Protein AF-A0AA95HFD7-F1 (afdb_monomer_lite)

InterPro domains:
  IPR012337 Ribonuclease H-like superfamily [SSF53098] (28-99)

Sequence (224 aa):
MLKWSLTLVLWEAFDHADFFREVTLCIYGKEESVRLMSHTLWWKPLGQPLQFVWAVTSRGPILLMCSDLVLDAETILTLYCRRTRIETLFDALKNTMGAFRFHFWSRYLPRHSRRPTANRHLKAPQAQHLPTVVACWQAMETFVLCACIATGLLQLFSLKYHEGLWKQQVLYLRTRSRELPSENTVRQILAPLLARQLLRSPPKAFWWRINAAVNGDEDDDRQT

pLDDT: mean 86.96, std 11.81, range [34.12, 96.88]

Secondary structure (DSSP, 8-state):
---------TTGGGT-GGGPEEEEEEETTEEEEEEEEEEEEEETTTTEEEEEEEEEETTEEEEEEES-SSS-HHHHHHHHHTTHHHHHHHHIIIIII-TT------TTS----SS---GGGPPPPPGGGHHHHHHHHHHHHHHHHHHHHHHHHHHHHHHHHHHHHHHT--SPPS----SSPPHHHHHHHHHHHHHHHHHTS-TTSHHHHHHHHHHHHHHHTT--

Organism: NCBI:txid3080811

Foldseek 3Di:
DDDPPDDDDVVCVVVCQVQWDWDFAQFLNDTFIKTKHWDWDQDVVVRGTWIWMWIQTPVGIDIDTHPDPPDDNRVRRRVVSCVCVVVVLVCCLVPQQVLVVDDLDDPQDPDDDPDDDPPVPDDDGDPVCVVVVVVSVVVSVVSSVVSSVLLVVLVVCQVPPQVVLVVQQPDDDPDDPDSTDHSNSSCVRVVVVVVVVLVPDDCPDPSVVVVCVVVVVVVVVVVD

Radius of gyration: 25.69 Å; chains: 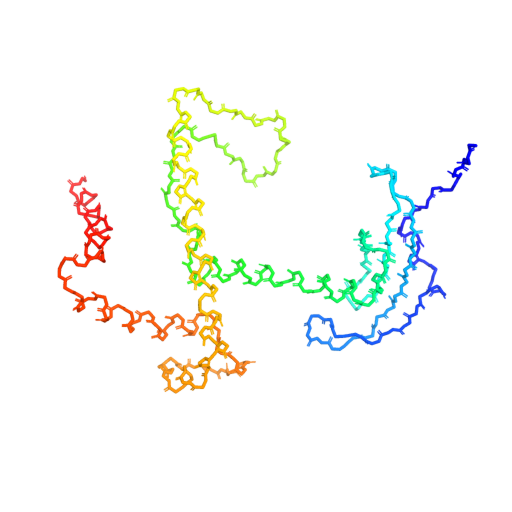1; bounding box: 71×43×66 Å

Structure (mmCIF, N/CA/C/O backbone):
data_AF-A0AA95HFD7-F1
#
_entry.id   AF-A0AA95HFD7-F1
#
loop_
_atom_site.group_PDB
_atom_site.id
_atom_site.type_symbol
_atom_site.label_atom_id
_atom_site.label_alt_id
_atom_site.label_comp_id
_atom_site.label_asym_id
_atom_site.label_entity_id
_atom_site.label_seq_id
_atom_site.pdbx_PDB_ins_code
_atom_site.Cartn_x
_atom_site.Cartn_y
_atom_site.Cartn_z
_atom_site.occupancy
_atom_site.B_iso_or_equiv
_atom_site.auth_seq_id
_atom_site.auth_comp_id
_atom_site.auth_asym_id
_atom_site.auth_atom_id
_atom_site.pdbx_PDB_model_num
ATOM 1 N N . MET A 1 1 ? 43.736 -1.820 -13.415 1.00 34.12 1 MET A N 1
ATOM 2 C CA . MET A 1 1 ? 42.730 -0.795 -13.059 1.00 34.12 1 MET A CA 1
ATOM 3 C C . MET A 1 1 ? 41.875 -0.539 -14.301 1.00 34.12 1 MET A C 1
ATOM 5 O O . MET A 1 1 ? 42.282 0.227 -15.163 1.00 34.12 1 MET A O 1
ATOM 9 N N . LEU A 1 2 ? 40.783 -1.292 -14.485 1.00 37.97 2 LEU A N 1
ATOM 10 C CA . LEU A 1 2 ? 39.962 -1.224 -15.703 1.00 37.97 2 LEU A CA 1
ATOM 11 C C . LEU A 1 2 ? 39.110 0.052 -15.684 1.00 37.97 2 LEU A C 1
ATOM 13 O O . LEU A 1 2 ? 38.280 0.258 -14.802 1.00 37.97 2 LEU A O 1
ATOM 17 N N . LYS A 1 3 ? 39.387 0.938 -16.641 1.00 38.84 3 LYS A N 1
ATOM 18 C CA . LYS A 1 3 ? 38.747 2.240 -16.823 1.00 38.84 3 LYS A CA 1
ATOM 19 C C . LYS A 1 3 ? 37.454 2.010 -17.616 1.00 38.84 3 LYS A C 1
ATOM 21 O O . LYS A 1 3 ? 37.507 1.855 -18.828 1.00 38.84 3 LYS A O 1
ATOM 26 N N . TRP A 1 4 ? 36.309 1.936 -16.939 1.00 53.09 4 TRP A N 1
ATOM 27 C CA . TRP A 1 4 ? 34.991 1.847 -17.585 1.00 53.09 4 TRP A CA 1
ATOM 28 C C . TRP A 1 4 ? 34.697 3.173 -18.310 1.00 53.09 4 TRP A C 1
ATOM 30 O O . TRP A 1 4 ? 34.303 4.155 -17.682 1.00 53.09 4 TRP A O 1
ATOM 40 N N . SER A 1 5 ? 34.995 3.241 -19.610 1.00 54.28 5 SER A N 1
ATOM 41 C CA . SER A 1 5 ? 35.051 4.488 -20.393 1.00 54.28 5 SER A CA 1
ATOM 42 C C . SER A 1 5 ? 33.733 4.912 -21.046 1.00 54.28 5 SER A C 1
ATOM 44 O O . SER A 1 5 ? 33.684 5.988 -21.634 1.00 54.28 5 SER A O 1
ATOM 46 N N . LEU A 1 6 ? 32.661 4.126 -20.931 1.00 69.38 6 LEU A N 1
ATOM 47 C CA . LEU A 1 6 ? 31.367 4.438 -21.540 1.00 69.38 6 LEU A CA 1
ATOM 48 C C . LEU A 1 6 ? 30.338 4.778 -20.462 1.00 69.38 6 LEU A C 1
ATOM 50 O O . LEU A 1 6 ? 30.012 3.963 -19.601 1.00 69.38 6 LEU A O 1
ATOM 54 N N . THR A 1 7 ? 29.855 6.020 -20.498 1.00 71.50 7 THR A N 1
ATOM 55 C CA . THR A 1 7 ? 28.693 6.453 -19.717 1.00 71.50 7 THR A CA 1
ATOM 56 C C . THR A 1 7 ? 27.477 6.277 -20.610 1.00 71.50 7 THR A C 1
ATOM 58 O O . THR A 1 7 ? 27.424 6.881 -21.674 1.00 71.50 7 THR A O 1
ATOM 61 N N . LEU A 1 8 ? 26.540 5.425 -20.201 1.00 77.62 8 LEU A N 1
ATOM 62 C CA . LEU A 1 8 ? 25.325 5.148 -20.959 1.00 77.62 8 LEU A CA 1
ATOM 63 C C . LEU A 1 8 ? 24.184 6.031 -20.448 1.00 77.62 8 LEU A C 1
ATOM 65 O O . LEU A 1 8 ? 23.914 6.070 -19.244 1.00 77.62 8 LEU A O 1
ATOM 69 N N . VAL A 1 9 ? 23.513 6.734 -21.358 1.00 85.38 9 VAL A N 1
ATOM 70 C CA . VAL A 1 9 ? 22.282 7.462 -21.051 1.00 85.38 9 VAL A CA 1
ATOM 71 C C . VAL A 1 9 ? 21.141 6.451 -21.088 1.00 85.38 9 VAL A C 1
ATOM 73 O O . VAL A 1 9 ? 20.770 5.952 -22.143 1.00 85.38 9 VAL A O 1
ATOM 76 N N . LEU A 1 10 ? 20.585 6.119 -19.920 1.00 87.00 10 LEU A N 1
ATOM 77 C CA . LEU A 1 10 ? 19.601 5.032 -19.795 1.00 87.00 10 LEU A CA 1
ATOM 78 C C . LEU A 1 10 ? 18.364 5.235 -20.685 1.00 87.00 10 LEU A C 1
ATOM 80 O O . LEU A 1 10 ? 17.747 4.258 -21.088 1.00 87.00 10 LEU A O 1
ATOM 84 N N . TRP A 1 11 ? 18.001 6.479 -20.997 1.00 90.12 11 TRP A N 1
ATOM 85 C CA . TRP A 1 11 ? 16.848 6.780 -21.846 1.00 90.12 11 TRP A CA 1
ATOM 86 C C . TRP A 1 11 ? 17.080 6.501 -23.335 1.00 90.12 11 TRP A C 1
ATOM 88 O O . TRP A 1 11 ? 16.140 6.082 -23.998 1.00 90.12 11 TRP A O 1
ATOM 98 N N . GLU A 1 12 ? 18.309 6.643 -23.841 1.00 89.88 12 GLU A N 1
ATOM 99 C CA . GLU A 1 12 ? 18.643 6.364 -25.253 1.00 89.88 12 GLU A CA 1
ATOM 100 C C . GLU A 1 12 ? 18.458 4.881 -25.598 1.00 89.88 12 GLU A C 1
ATOM 102 O O . GLU A 1 12 ? 18.202 4.512 -26.739 1.00 89.88 12 GLU A O 1
ATOM 107 N N . ALA A 1 13 ? 18.504 4.000 -24.596 1.00 88.12 13 ALA A N 1
ATOM 108 C CA . ALA A 1 13 ? 18.278 2.577 -24.802 1.00 88.12 13 ALA A CA 1
ATOM 109 C C . ALA A 1 13 ? 16.863 2.258 -25.331 1.00 88.12 13 ALA A C 1
ATOM 111 O O . ALA A 1 13 ? 16.676 1.206 -25.932 1.00 88.12 13 ALA A O 1
ATOM 112 N N . PHE A 1 14 ? 15.878 3.151 -25.156 1.00 90.88 14 PHE A N 1
ATOM 113 C CA . PHE A 1 14 ? 14.543 2.985 -25.743 1.00 90.88 14 PHE A CA 1
ATOM 114 C C . PHE A 1 14 ? 14.501 3.226 -27.260 1.00 90.88 14 PHE A C 1
ATOM 116 O O . PHE A 1 14 ? 13.578 2.732 -27.909 1.00 90.88 14 PHE A O 1
ATOM 123 N N . ASP A 1 15 ? 15.484 3.932 -27.826 1.00 89.12 15 ASP A N 1
ATOM 124 C CA . ASP A 1 15 ? 15.556 4.207 -29.267 1.00 89.12 15 ASP A CA 1
ATOM 125 C C . ASP A 1 15 ? 16.023 2.974 -30.061 1.00 89.12 15 ASP A C 1
ATOM 127 O O . ASP A 1 15 ? 15.764 2.848 -31.258 1.00 89.12 15 ASP A O 1
ATOM 131 N N . HIS A 1 16 ? 16.656 2.012 -29.385 1.00 88.31 16 HIS A N 1
ATOM 132 C CA . HIS A 1 16 ? 17.141 0.769 -29.978 1.00 88.31 16 HIS A CA 1
ATOM 133 C C . HIS A 1 16 ? 16.124 -0.369 -29.822 1.00 88.31 16 HIS A C 1
ATOM 135 O O . HIS A 1 16 ? 16.300 -1.292 -29.024 1.00 88.31 16 HIS A O 1
ATOM 141 N N . ALA A 1 17 ? 15.048 -0.306 -30.609 1.00 85.62 17 ALA A N 1
ATOM 142 C CA . ALA A 1 17 ? 13.941 -1.264 -30.551 1.00 85.62 17 ALA A CA 1
ATOM 143 C C . ALA A 1 17 ? 14.360 -2.733 -30.781 1.00 85.62 17 ALA A C 1
ATOM 145 O O . ALA A 1 17 ? 13.700 -3.629 -30.259 1.00 85.62 17 ALA A O 1
ATOM 146 N N . ASP A 1 18 ? 15.459 -2.976 -31.499 1.00 89.75 18 ASP A N 1
ATOM 147 C CA . ASP A 1 18 ? 15.941 -4.317 -31.864 1.00 89.75 18 ASP A CA 1
ATOM 148 C C . ASP A 1 18 ? 16.386 -5.166 -30.662 1.00 89.75 18 ASP A C 1
ATOM 150 O O . ASP A 1 18 ? 16.399 -6.394 -30.736 1.00 89.75 18 ASP A O 1
ATOM 154 N N . PHE A 1 19 ? 16.733 -4.534 -29.536 1.00 90.06 19 PHE A N 1
ATOM 155 C CA . PHE A 1 19 ? 17.126 -5.246 -28.314 1.00 90.06 19 PHE A CA 1
ATOM 156 C C . PHE A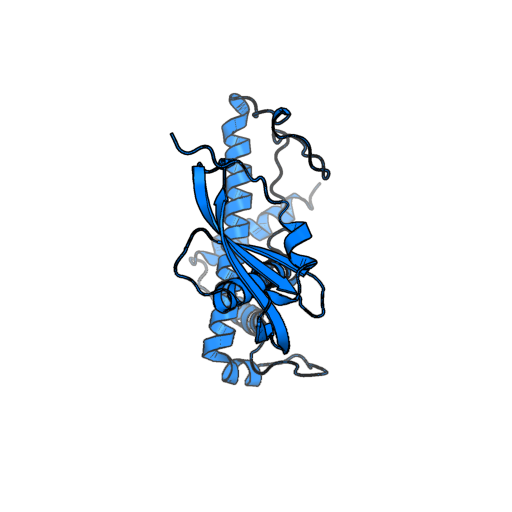 1 19 ? 15.938 -5.653 -27.437 1.00 90.06 19 PHE A C 1
ATOM 158 O O . PHE A 1 19 ? 16.118 -6.343 -26.431 1.00 90.06 19 PHE A O 1
ATOM 165 N N . PHE A 1 20 ? 14.722 -5.233 -27.791 1.00 94.69 20 PHE A N 1
ATOM 166 C CA . PHE A 1 20 ? 13.534 -5.556 -27.019 1.00 94.69 20 PHE A CA 1
ATOM 167 C C . PHE A 1 20 ? 12.899 -6.855 -27.500 1.00 94.69 20 PHE A C 1
ATOM 169 O O . PHE A 1 20 ? 12.608 -7.042 -28.678 1.00 94.69 20 PHE A O 1
ATOM 176 N N . ARG A 1 21 ? 12.586 -7.726 -26.543 1.00 94.81 21 ARG A N 1
ATOM 177 C CA . ARG A 1 21 ? 11.757 -8.908 -26.762 1.00 94.81 21 ARG A CA 1
ATOM 178 C C . ARG A 1 21 ? 10.309 -8.583 -26.427 1.00 94.81 21 ARG A C 1
ATOM 180 O O . ARG A 1 21 ? 10.027 -8.037 -25.362 1.00 94.81 21 ARG A O 1
ATOM 187 N N . GLU A 1 22 ? 9.388 -8.954 -27.303 1.00 94.88 22 GLU A N 1
ATOM 188 C CA . GLU A 1 22 ? 7.957 -8.853 -27.027 1.00 94.88 22 GLU A CA 1
ATOM 189 C C . GLU A 1 22 ? 7.491 -10.015 -26.137 1.00 94.88 22 GLU A C 1
ATOM 191 O O . GLU A 1 22 ? 7.827 -11.175 -26.376 1.00 94.88 22 GLU A O 1
ATOM 196 N N . VAL A 1 23 ? 6.755 -9.693 -25.074 1.00 94.94 23 VAL A N 1
ATOM 197 C CA . VAL A 1 23 ? 6.239 -10.648 -24.089 1.00 94.94 23 VAL A CA 1
ATOM 198 C C . VAL A 1 23 ? 4.826 -10.237 -23.698 1.00 94.94 23 VAL A C 1
ATOM 200 O O . VAL A 1 23 ? 4.565 -9.067 -23.429 1.00 94.94 23 VAL A O 1
ATOM 203 N N . THR A 1 24 ? 3.908 -11.197 -23.618 1.00 94.38 24 THR A N 1
ATOM 204 C CA . THR A 1 24 ? 2.562 -10.955 -23.082 1.00 94.38 24 THR A CA 1
ATOM 205 C C . THR A 1 24 ? 2.565 -11.149 -21.571 1.00 94.38 24 THR A C 1
ATOM 207 O O . THR A 1 24 ? 2.878 -12.236 -21.091 1.00 94.38 24 THR A O 1
ATOM 210 N N . LEU A 1 25 ? 2.214 -10.104 -20.816 1.00 92.12 25 LEU A N 1
ATOM 211 C CA . LEU A 1 25 ? 2.183 -10.125 -19.352 1.00 92.12 25 LEU A CA 1
ATOM 212 C C . LEU A 1 25 ? 0.856 -9.594 -18.814 1.00 92.12 25 LEU A C 1
ATOM 214 O O . LEU A 1 25 ? 0.228 -8.711 -19.395 1.00 92.12 25 LEU A O 1
ATOM 218 N N . CYS A 1 26 ? 0.449 -10.093 -17.645 1.00 88.56 26 CYS A N 1
ATOM 219 C CA . CYS A 1 26 ? -0.693 -9.544 -16.921 1.00 88.56 26 CYS A CA 1
ATOM 220 C C . CYS A 1 26 ? -0.254 -8.340 -16.074 1.00 88.56 26 CYS A C 1
ATOM 222 O O . CYS A 1 26 ? 0.258 -8.479 -14.959 1.00 88.56 26 CYS A O 1
ATOM 224 N N . ILE A 1 27 ? -0.469 -7.138 -16.603 1.00 85.62 27 ILE A N 1
ATOM 225 C CA . ILE A 1 27 ? -0.060 -5.867 -16.009 1.00 85.62 27 ILE A CA 1
ATOM 226 C C . ILE A 1 27 ? -1.296 -5.100 -15.542 1.00 85.62 27 ILE A C 1
ATOM 228 O O . ILE A 1 27 ? -2.251 -4.868 -16.278 1.00 85.62 27 ILE A O 1
ATOM 232 N N . TYR A 1 28 ? -1.309 -4.720 -14.262 1.00 83.62 28 TYR A N 1
ATOM 233 C CA . TYR A 1 28 ? -2.460 -4.072 -13.615 1.00 83.62 28 TYR A CA 1
ATOM 234 C C . TYR A 1 28 ? -3.789 -4.847 -13.763 1.00 83.62 28 TYR A C 1
ATOM 236 O O . TYR A 1 28 ? -4.859 -4.241 -13.797 1.00 83.62 28 TYR A O 1
ATOM 244 N N . GLY A 1 29 ? -3.724 -6.181 -13.832 1.00 82.06 29 GLY A N 1
ATOM 245 C CA . GLY A 1 29 ? -4.899 -7.049 -13.968 1.00 82.06 29 GLY A CA 1
ATOM 246 C C . GLY A 1 29 ? -5.471 -7.131 -15.385 1.00 82.06 29 GLY A C 1
ATOM 247 O O . GLY A 1 29 ? -6.603 -7.579 -15.541 1.00 82.06 29 GLY A O 1
ATOM 248 N N . LYS A 1 30 ? -4.723 -6.684 -16.399 1.00 87.38 30 LYS A N 1
ATOM 249 C CA . LYS A 1 30 ? -5.055 -6.845 -17.816 1.00 87.38 30 LYS A CA 1
ATOM 250 C C . LYS A 1 30 ? -3.889 -7.507 -18.535 1.00 87.38 30 LYS A C 1
ATOM 252 O O . LYS A 1 30 ? -2.740 -7.184 -18.249 1.00 87.38 30 LYS A O 1
ATOM 257 N N . GLU A 1 31 ? -4.184 -8.418 -19.450 1.00 91.44 31 GLU A N 1
ATOM 258 C CA . GLU A 1 31 ? -3.168 -8.950 -20.353 1.00 91.44 31 GLU A CA 1
ATOM 259 C C . GLU A 1 31 ? -2.789 -7.887 -21.378 1.00 91.44 31 GLU A C 1
ATOM 261 O O . GLU A 1 31 ? -3.651 -7.238 -21.975 1.00 91.44 31 GLU A O 1
ATOM 266 N N . GLU A 1 32 ? -1.490 -7.679 -21.533 1.00 92.62 32 GLU A N 1
ATOM 267 C CA . GLU A 1 32 ? -0.937 -6.655 -22.399 1.00 92.62 32 GLU A CA 1
ATOM 268 C C . GLU A 1 32 ? 0.378 -7.154 -23.001 1.00 92.62 32 GLU A C 1
ATOM 270 O O . GLU A 1 32 ? 1.192 -7.771 -22.307 1.00 92.62 32 GLU A O 1
ATOM 275 N N . SER A 1 33 ? 0.587 -6.884 -24.291 1.00 94.00 33 SER A N 1
ATOM 276 C CA . SER A 1 33 ? 1.879 -7.129 -24.931 1.00 94.00 33 SER A CA 1
ATOM 277 C C . SER A 1 33 ? 2.849 -6.008 -24.577 1.00 94.00 33 SER A C 1
ATOM 279 O O . SER A 1 33 ? 2.543 -4.826 -24.754 1.00 94.00 33 SER A O 1
ATOM 281 N N . VAL A 1 34 ? 4.017 -6.375 -24.058 1.00 94.69 34 VAL A N 1
ATOM 282 C CA . VAL A 1 34 ? 5.053 -5.448 -23.608 1.00 94.69 34 VAL A CA 1
ATOM 283 C C . VAL A 1 34 ? 6.378 -5.807 -24.246 1.00 94.69 34 VAL A C 1
ATOM 285 O O . VAL A 1 34 ? 6.790 -6.963 -24.283 1.00 94.69 34 VAL A O 1
ATOM 288 N N . ARG A 1 35 ? 7.087 -4.779 -24.704 1.00 95.62 35 ARG A N 1
ATOM 289 C CA . ARG A 1 35 ? 8.469 -4.905 -25.163 1.00 95.62 35 ARG A CA 1
ATOM 290 C C . ARG A 1 35 ? 9.401 -4.750 -23.972 1.00 95.62 35 ARG A C 1
ATOM 292 O O . ARG A 1 35 ? 9.374 -3.714 -23.309 1.00 95.62 35 ARG A O 1
ATOM 299 N N . LEU A 1 36 ? 10.211 -5.767 -23.705 1.00 95.88 36 LEU A N 1
ATOM 300 C CA . LEU A 1 36 ? 11.093 -5.863 -22.546 1.00 95.88 36 LEU A CA 1
ATOM 301 C C . LEU A 1 36 ? 12.550 -6.070 -22.956 1.00 95.88 36 LEU A C 1
ATOM 303 O O . LEU A 1 36 ? 12.856 -6.869 -23.838 1.00 95.88 36 LEU A O 1
ATOM 307 N N . MET A 1 37 ? 13.448 -5.398 -22.246 1.00 95.00 37 MET A N 1
ATOM 308 C CA . MET A 1 37 ? 14.894 -5.588 -22.321 1.00 95.00 37 MET A CA 1
ATOM 309 C C . MET A 1 37 ? 15.473 -5.490 -20.909 1.00 95.00 37 MET A C 1
ATOM 311 O O . MET A 1 37 ? 15.001 -4.696 -20.092 1.00 95.00 37 MET A O 1
ATOM 315 N N . SER A 1 38 ? 16.513 -6.268 -20.611 1.00 94.50 38 SER A N 1
ATOM 316 C CA . SER A 1 38 ? 17.223 -6.172 -19.336 1.00 94.50 38 SER A CA 1
ATOM 317 C C . SER A 1 38 ? 18.727 -6.305 -19.496 1.00 94.50 38 SER A C 1
ATOM 319 O O . SER A 1 38 ? 19.188 -7.191 -20.210 1.00 94.50 38 SER A O 1
ATOM 321 N N . HIS A 1 39 ? 19.483 -5.490 -18.761 1.00 93.75 39 HIS A N 1
ATOM 322 C CA . HIS A 1 39 ? 20.941 -5.556 -18.711 1.00 93.75 39 HIS A CA 1
ATOM 323 C C . HIS A 1 39 ? 21.470 -5.269 -17.310 1.00 93.75 39 HIS A C 1
ATOM 325 O O . HIS A 1 39 ? 21.001 -4.365 -16.621 1.00 93.75 39 HIS A O 1
ATOM 331 N N . THR A 1 40 ? 22.503 -6.006 -16.911 1.00 94.19 40 THR A N 1
ATOM 332 C CA . THR A 1 40 ? 23.241 -5.734 -15.677 1.00 94.19 40 THR A CA 1
ATOM 333 C C . THR A 1 40 ? 24.289 -4.662 -15.940 1.00 94.19 40 THR A C 1
ATOM 335 O O . THR A 1 40 ? 25.212 -4.874 -16.725 1.00 94.19 40 THR A O 1
ATOM 338 N N . LEU A 1 41 ? 24.153 -3.510 -15.283 1.00 92.56 41 LEU A N 1
ATOM 339 C CA . LEU A 1 41 ? 25.061 -2.372 -15.429 1.00 92.56 41 LEU A CA 1
ATOM 340 C C . LEU A 1 41 ? 25.638 -1.961 -14.076 1.00 92.56 41 LEU A C 1
ATOM 342 O O . LEU A 1 41 ? 25.011 -2.114 -13.029 1.00 92.56 41 LEU A O 1
ATOM 346 N N . TRP A 1 42 ? 26.838 -1.385 -14.097 1.00 91.19 42 TRP A N 1
ATOM 347 C CA . TRP A 1 42 ? 27.472 -0.853 -12.895 1.00 91.19 42 TRP A CA 1
ATOM 348 C C . TRP A 1 42 ? 26.856 0.487 -12.479 1.00 91.19 42 TRP A C 1
ATOM 350 O O . TRP A 1 42 ? 26.872 1.450 -13.249 1.00 91.19 42 TRP A O 1
ATOM 360 N N . TRP A 1 43 ? 26.382 0.596 -11.235 1.00 91.88 43 TRP A N 1
ATOM 361 C CA . TRP A 1 43 ? 25.802 1.831 -10.712 1.00 91.88 43 TRP A CA 1
ATOM 362 C C . TRP A 1 43 ? 26.783 2.575 -9.798 1.00 91.88 43 TRP A C 1
ATOM 364 O O . TRP A 1 43 ? 27.007 2.189 -8.650 1.00 91.88 43 TRP A O 1
ATOM 374 N N . LYS A 1 44 ? 27.363 3.680 -10.294 1.00 88.56 44 LYS A N 1
ATOM 375 C CA . LYS A 1 44 ? 28.401 4.457 -9.581 1.00 88.56 44 LYS A CA 1
ATOM 376 C C . LYS A 1 44 ? 28.005 4.889 -8.155 1.00 88.56 44 LYS A C 1
ATOM 378 O O . LYS A 1 44 ? 28.839 4.706 -7.276 1.00 88.56 44 LYS A O 1
ATOM 383 N N . PRO A 1 45 ? 26.787 5.410 -7.885 1.00 89.12 45 PRO A N 1
ATOM 384 C CA . PRO A 1 45 ? 26.405 5.847 -6.538 1.00 89.12 45 PRO A CA 1
ATOM 385 C C . PRO A 1 45 ? 26.404 4.746 -5.476 1.00 89.12 45 PRO A C 1
ATOM 387 O O . PRO A 1 45 ? 26.629 5.044 -4.309 1.00 89.12 45 PRO A O 1
ATOM 390 N N . LEU A 1 46 ? 26.144 3.494 -5.864 1.00 89.19 46 LEU A N 1
ATOM 391 C CA . LEU A 1 46 ? 26.174 2.357 -4.938 1.00 89.19 46 LEU A CA 1
ATOM 392 C C . LEU A 1 46 ? 27.459 1.527 -5.052 1.00 89.19 46 LEU A C 1
ATOM 394 O O . LEU A 1 46 ? 27.696 0.679 -4.203 1.00 89.19 46 LEU A O 1
ATOM 398 N N . GLY A 1 47 ? 28.274 1.743 -6.090 1.00 91.62 47 GLY A N 1
ATOM 399 C CA . GLY A 1 47 ? 29.514 0.997 -6.310 1.00 91.62 47 GLY A CA 1
ATOM 400 C C . GLY A 1 47 ? 29.302 -0.500 -6.548 1.00 91.62 47 GLY A C 1
ATOM 401 O O . GLY A 1 47 ? 30.187 -1.286 -6.229 1.00 91.62 47 GLY A O 1
ATOM 402 N N . GLN A 1 48 ? 28.142 -0.895 -7.077 1.00 92.88 48 GLN A N 1
ATOM 403 C CA . GLN A 1 48 ? 27.781 -2.293 -7.324 1.00 92.88 48 GLN A CA 1
ATOM 404 C C . GLN A 1 48 ? 26.984 -2.442 -8.631 1.00 92.88 48 GLN A C 1
ATOM 406 O O . GLN A 1 48 ? 26.375 -1.463 -9.088 1.00 92.88 48 GLN A O 1
ATOM 411 N N . PRO A 1 49 ? 26.982 -3.635 -9.258 1.00 93.94 49 PRO A N 1
ATOM 412 C CA . PRO A 1 49 ? 26.102 -3.921 -10.383 1.00 93.94 49 PRO A CA 1
ATOM 413 C C . PRO A 1 49 ? 24.632 -3.942 -9.946 1.00 93.94 49 PRO A C 1
ATOM 415 O O . PRO A 1 49 ? 24.300 -4.447 -8.878 1.00 93.94 49 PRO A O 1
ATOM 418 N N . LEU A 1 50 ? 23.759 -3.411 -10.796 1.00 95.69 50 LEU A N 1
ATOM 419 C CA . LEU A 1 50 ? 22.306 -3.519 -10.688 1.00 95.69 50 LEU A CA 1
ATOM 420 C C . LEU A 1 50 ? 21.746 -4.045 -12.004 1.00 95.69 50 LEU A C 1
ATOM 422 O O . LEU A 1 50 ? 22.298 -3.778 -13.075 1.00 95.69 50 LEU A O 1
ATOM 426 N N . GLN A 1 51 ? 20.623 -4.746 -11.931 1.00 95.19 51 GLN A N 1
ATOM 427 C CA . GLN A 1 51 ? 19.873 -5.133 -13.112 1.00 95.19 51 GLN A CA 1
ATOM 428 C C . GLN A 1 51 ? 18.943 -3.988 -13.507 1.00 95.19 51 GLN A C 1
ATOM 430 O O . GLN A 1 51 ? 18.085 -3.563 -12.733 1.00 95.19 51 GLN A O 1
ATOM 435 N N . PHE A 1 52 ? 19.122 -3.475 -14.716 1.00 95.69 52 PHE A N 1
ATOM 436 C CA . PHE A 1 52 ? 18.252 -2.472 -15.309 1.00 95.69 52 PHE A CA 1
ATOM 437 C C . PHE A 1 52 ? 17.266 -3.166 -16.235 1.00 95.69 52 PHE A C 1
ATOM 439 O O . PHE A 1 52 ? 17.652 -4.038 -17.016 1.00 95.69 52 PHE A O 1
ATOM 446 N N . VAL A 1 53 ? 15.997 -2.780 -16.140 1.00 96.31 53 VAL A N 1
ATOM 447 C CA . VAL A 1 53 ? 14.915 -3.316 -16.965 1.00 96.31 53 VAL A CA 1
ATOM 448 C C . VAL A 1 53 ? 14.208 -2.160 -17.655 1.00 96.31 53 VAL A C 1
ATOM 450 O O . VAL A 1 53 ? 13.720 -1.239 -17.000 1.00 96.31 53 VAL A O 1
ATOM 453 N N . TRP A 1 54 ? 14.137 -2.233 -18.978 1.00 96.88 54 TRP A N 1
ATOM 454 C CA . TRP A 1 54 ? 13.395 -1.315 -19.827 1.00 96.88 54 TRP A CA 1
ATOM 455 C C . TRP A 1 54 ? 12.140 -2.020 -20.308 1.00 96.88 54 TRP A C 1
ATOM 457 O O . TRP A 1 54 ? 12.214 -3.097 -20.898 1.00 96.88 54 TRP A O 1
ATOM 467 N N . ALA A 1 55 ? 10.991 -1.404 -20.069 1.00 95.62 55 ALA A N 1
ATOM 468 C CA . ALA A 1 55 ? 9.702 -1.905 -20.511 1.00 95.62 55 ALA A CA 1
ATOM 469 C C . ALA A 1 55 ? 8.976 -0.821 -21.305 1.00 95.62 55 ALA A C 1
ATOM 471 O O . ALA A 1 55 ? 8.841 0.303 -20.829 1.00 95.62 55 ALA A O 1
ATOM 472 N N . VAL A 1 56 ? 8.468 -1.148 -22.489 1.00 95.06 56 VAL A N 1
ATOM 473 C CA . VAL A 1 56 ? 7.565 -0.269 -23.240 1.00 95.06 56 VAL A CA 1
ATOM 474 C C . VAL A 1 56 ? 6.170 -0.870 -23.201 1.00 95.06 56 VAL A C 1
ATOM 476 O O . VAL A 1 56 ? 5.907 -1.892 -23.834 1.00 95.06 56 VAL A O 1
ATOM 479 N N . THR A 1 57 ? 5.299 -0.223 -22.430 1.00 93.19 57 THR A N 1
ATOM 480 C CA . THR A 1 57 ? 3.885 -0.588 -22.266 1.00 93.19 57 THR A CA 1
ATOM 481 C C . THR A 1 57 ? 2.994 0.335 -23.103 1.00 93.19 57 THR A C 1
ATOM 483 O O . THR A 1 57 ? 3.435 1.391 -23.559 1.00 93.19 57 THR A O 1
ATOM 486 N N . SER A 1 58 ? 1.710 0.010 -23.226 1.00 90.69 58 SER A N 1
ATOM 487 C CA . SER A 1 58 ? 0.650 0.872 -23.774 1.00 90.69 58 SER A CA 1
ATOM 488 C C . SER A 1 58 ? 0.534 2.223 -23.065 1.00 90.69 58 SER A C 1
ATOM 490 O O . SER A 1 58 ? 0.028 3.182 -23.641 1.00 90.69 58 SER A O 1
ATOM 492 N N . ARG A 1 59 ? 1.010 2.319 -21.816 1.00 89.75 59 ARG A N 1
ATOM 493 C CA . ARG A 1 59 ? 0.996 3.551 -21.011 1.00 89.75 59 ARG A CA 1
ATOM 494 C C . ARG A 1 59 ? 2.283 4.363 -21.136 1.00 89.75 59 ARG A C 1
ATOM 496 O O . ARG A 1 59 ? 2.373 5.432 -20.538 1.00 89.75 59 ARG A O 1
ATOM 503 N N . GLY A 1 60 ? 3.265 3.858 -21.879 1.00 91.81 60 GLY A N 1
ATOM 504 C CA . GLY A 1 60 ? 4.560 4.493 -22.088 1.00 91.81 60 GLY A CA 1
ATOM 505 C C . GLY A 1 60 ? 5.753 3.665 -21.590 1.00 91.81 60 GLY A C 1
ATOM 506 O O . GLY A 1 60 ? 5.584 2.538 -21.099 1.00 91.81 60 GLY A O 1
ATOM 507 N N . PRO A 1 61 ? 6.970 4.218 -21.751 1.00 94.25 61 PRO A N 1
ATOM 508 C CA . PRO A 1 61 ? 8.218 3.590 -21.335 1.00 94.25 61 PRO A CA 1
ATOM 509 C C . PRO A 1 61 ? 8.406 3.642 -19.813 1.00 94.25 61 PRO A C 1
ATOM 511 O O . PRO A 1 61 ? 8.105 4.638 -19.156 1.00 94.25 61 PRO A O 1
ATOM 514 N N . ILE A 1 62 ? 8.941 2.562 -19.253 1.00 94.62 62 ILE A N 1
ATOM 515 C CA . ILE A 1 62 ? 9.228 2.384 -17.831 1.00 94.62 62 ILE A CA 1
ATOM 516 C C . ILE A 1 62 ? 10.663 1.875 -17.702 1.00 94.62 62 ILE A C 1
ATOM 518 O O . ILE A 1 62 ? 11.040 0.894 -18.342 1.00 94.62 62 ILE A O 1
ATOM 522 N N . LEU A 1 63 ? 11.447 2.529 -16.847 1.00 95.94 63 LEU A N 1
ATOM 523 C CA . LEU A 1 63 ? 12.795 2.112 -16.477 1.00 95.94 63 LEU A CA 1
ATOM 524 C C . LEU A 1 63 ? 12.803 1.678 -15.012 1.00 95.94 63 LEU A C 1
ATOM 526 O O . LEU A 1 63 ? 12.454 2.459 -14.126 1.00 95.94 63 LEU A O 1
ATOM 530 N N . LEU A 1 64 ? 13.212 0.438 -14.766 1.00 96.19 64 LEU A N 1
ATOM 531 C CA . LEU A 1 64 ? 13.291 -0.162 -13.440 1.00 96.19 64 LEU A CA 1
ATOM 532 C C . LEU A 1 64 ? 14.732 -0.551 -13.115 1.00 96.19 64 LEU A C 1
ATOM 534 O O . LEU A 1 64 ? 15.531 -0.846 -14.003 1.00 96.19 64 LEU A O 1
ATOM 538 N N . MET A 1 65 ? 15.044 -0.565 -11.822 1.00 95.50 65 MET A N 1
ATOM 539 C CA . MET A 1 65 ? 16.324 -1.021 -11.287 1.00 95.50 65 MET A CA 1
ATOM 540 C C . MET A 1 65 ? 16.046 -2.073 -10.214 1.00 95.50 65 MET A C 1
ATOM 542 O O . MET A 1 65 ? 15.200 -1.851 -9.346 1.00 95.50 65 MET A O 1
ATOM 546 N N . CYS A 1 66 ? 16.756 -3.196 -10.264 1.00 95.69 66 CYS A N 1
ATOM 547 C CA . CYS A 1 66 ? 16.688 -4.256 -9.268 1.00 95.69 66 CYS A CA 1
ATOM 548 C C . CYS A 1 66 ? 18.084 -4.556 -8.714 1.00 95.69 66 CYS A C 1
ATOM 550 O O . CYS A 1 66 ? 19.070 -4.584 -9.452 1.00 95.69 66 CYS A O 1
ATOM 552 N N . SER A 1 67 ? 18.164 -4.752 -7.398 1.00 94.31 67 SER A N 1
ATOM 553 C CA . SER A 1 67 ? 19.388 -5.188 -6.719 1.00 94.31 67 SER A CA 1
ATOM 554 C C . SER A 1 67 ? 19.634 -6.688 -6.841 1.00 94.31 67 SER A C 1
ATOM 556 O O . SER A 1 67 ? 20.769 -7.126 -6.694 1.00 94.31 67 SER A O 1
ATOM 558 N N . ASP A 1 68 ? 18.582 -7.470 -7.077 1.00 94.12 68 ASP A N 1
ATOM 559 C CA . ASP A 1 68 ? 18.707 -8.890 -7.384 1.00 94.12 68 ASP A CA 1
ATOM 560 C C . ASP A 1 68 ? 19.061 -9.037 -8.868 1.00 94.12 68 ASP A C 1
ATOM 562 O O . ASP A 1 68 ? 18.388 -8.463 -9.719 1.00 94.12 68 ASP A O 1
ATOM 566 N N . LEU A 1 69 ? 20.144 -9.756 -9.162 1.00 94.38 69 LEU A N 1
ATOM 567 C CA . LEU A 1 69 ? 20.658 -9.950 -10.522 1.00 94.38 69 LEU A CA 1
ATOM 568 C C . LEU A 1 69 ? 20.139 -11.237 -11.177 1.00 94.38 69 LEU A C 1
ATOM 570 O O . LEU A 1 69 ? 20.426 -11.478 -12.348 1.00 94.38 69 LEU A O 1
ATOM 574 N N . VAL A 1 70 ? 19.448 -12.086 -10.410 1.00 94.62 70 VAL A N 1
ATOM 575 C CA . VAL A 1 70 ? 18.957 -13.399 -10.853 1.00 94.62 70 VAL A CA 1
ATOM 576 C C . VAL A 1 70 ? 17.512 -13.311 -11.340 1.00 94.62 70 VAL A C 1
ATOM 578 O O . VAL A 1 70 ? 17.095 -14.126 -12.162 1.00 94.62 70 VAL A O 1
ATOM 581 N N . LEU A 1 71 ? 16.750 -12.328 -10.852 1.00 94.56 71 LEU A N 1
ATOM 582 C CA . LEU A 1 71 ? 15.360 -12.139 -11.248 1.00 94.56 71 LEU A CA 1
ATOM 583 C C . LEU A 1 71 ? 15.232 -11.849 -12.744 1.00 94.56 71 LEU A C 1
ATOM 585 O O . LEU A 1 71 ? 16.010 -11.121 -13.357 1.00 94.56 71 LEU A O 1
ATOM 589 N N . ASP A 1 72 ? 14.195 -12.409 -13.344 1.00 94.00 72 ASP A N 1
ATOM 590 C CA . ASP A 1 72 ? 13.841 -12.146 -14.724 1.00 94.00 72 ASP A CA 1
ATOM 591 C C . ASP A 1 72 ? 13.136 -10.786 -14.865 1.00 94.00 72 ASP A C 1
ATOM 593 O O . ASP A 1 72 ? 12.444 -10.290 -13.968 1.00 94.00 72 ASP A O 1
ATOM 597 N N . ALA A 1 73 ? 13.301 -10.177 -16.039 1.00 94.31 73 ALA A N 1
ATOM 598 C CA . ALA A 1 73 ? 12.730 -8.873 -16.360 1.00 94.31 73 ALA A CA 1
ATOM 599 C C . ALA A 1 73 ? 11.194 -8.845 -16.228 1.00 94.31 73 ALA A C 1
ATOM 601 O O . ALA A 1 73 ? 10.620 -7.830 -15.825 1.00 94.31 73 ALA A O 1
ATOM 602 N N . GLU A 1 74 ? 10.535 -9.964 -16.542 1.00 94.81 74 GLU A N 1
ATOM 603 C CA . GLU A 1 74 ? 9.080 -10.114 -16.477 1.00 94.81 74 GLU A CA 1
ATOM 604 C C . GLU A 1 74 ? 8.590 -10.099 -15.026 1.00 94.81 74 GLU A C 1
ATOM 606 O O . GLU A 1 74 ? 7.659 -9.356 -14.694 1.00 94.81 74 GLU A O 1
ATOM 611 N N . THR A 1 75 ? 9.248 -10.845 -14.133 1.00 94.31 75 THR A N 1
ATOM 612 C CA . THR A 1 75 ? 8.971 -10.816 -12.692 1.00 94.31 75 THR A CA 1
ATOM 613 C C . THR A 1 75 ? 9.221 -9.434 -12.104 1.00 94.31 75 THR A C 1
ATOM 615 O O . THR A 1 75 ? 8.375 -8.939 -11.356 1.00 94.31 75 THR A O 1
ATOM 618 N N . ILE A 1 76 ? 10.323 -8.764 -12.460 1.00 95.62 76 ILE A N 1
ATOM 619 C CA . ILE A 1 76 ? 10.622 -7.404 -11.977 1.00 95.62 76 ILE A CA 1
ATOM 620 C C . ILE A 1 76 ? 9.511 -6.428 -12.375 1.00 95.62 76 ILE A C 1
ATOM 622 O O . ILE A 1 76 ? 8.992 -5.700 -11.520 1.00 95.62 76 ILE A O 1
ATOM 626 N N . LEU A 1 77 ? 9.097 -6.436 -13.646 1.00 94.75 77 LEU A N 1
ATOM 627 C CA . LEU A 1 77 ? 8.000 -5.592 -14.118 1.00 94.75 77 LEU A CA 1
ATOM 628 C C . LEU A 1 77 ? 6.681 -5.945 -13.415 1.00 94.75 77 LEU A C 1
ATOM 630 O O . LEU A 1 77 ? 5.967 -5.058 -12.946 1.00 94.75 77 LEU A O 1
ATOM 634 N N . THR A 1 78 ? 6.379 -7.234 -13.268 1.00 92.75 78 THR A N 1
ATOM 635 C CA . THR A 1 78 ? 5.161 -7.709 -12.598 1.00 92.75 78 THR A CA 1
ATOM 636 C C . THR A 1 78 ? 5.112 -7.266 -11.134 1.00 92.75 78 THR A C 1
ATOM 638 O O . THR A 1 78 ? 4.071 -6.805 -10.654 1.00 92.75 78 THR A O 1
ATOM 641 N N . LEU A 1 79 ? 6.230 -7.361 -10.409 1.00 92.75 79 LEU A N 1
ATOM 642 C CA . LEU A 1 79 ? 6.356 -6.876 -9.034 1.00 92.75 79 LEU A CA 1
ATOM 643 C C . LEU A 1 79 ? 6.180 -5.358 -8.960 1.00 92.75 79 LEU A C 1
ATOM 645 O O . LEU A 1 79 ? 5.441 -4.877 -8.098 1.00 92.75 79 LEU A O 1
ATOM 649 N N . TYR A 1 80 ? 6.775 -4.609 -9.891 1.00 93.12 80 TYR A N 1
ATOM 650 C CA . TYR A 1 80 ? 6.574 -3.164 -9.980 1.00 93.12 80 TYR A CA 1
ATOM 651 C C . TYR A 1 80 ? 5.097 -2.805 -10.183 1.00 93.12 80 TYR A C 1
ATOM 653 O O . TYR A 1 80 ? 4.568 -1.940 -9.484 1.00 93.12 80 TYR A O 1
ATOM 661 N N . CYS A 1 81 ? 4.380 -3.509 -11.059 1.00 91.06 81 CYS A N 1
ATOM 662 C CA . CYS A 1 81 ? 2.957 -3.261 -11.291 1.00 91.06 81 CYS A CA 1
ATOM 663 C C . CYS A 1 81 ? 2.085 -3.532 -10.054 1.00 91.06 81 CYS A C 1
ATOM 665 O O . CYS A 1 81 ? 1.011 -2.940 -9.920 1.00 91.06 81 CYS A O 1
ATOM 667 N N . ARG A 1 82 ? 2.543 -4.365 -9.107 1.00 90.94 82 ARG A N 1
ATOM 668 C CA . ARG A 1 82 ? 1.867 -4.566 -7.812 1.00 90.94 82 ARG A CA 1
ATOM 669 C C . ARG A 1 82 ? 2.009 -3.366 -6.865 1.00 90.94 82 ARG A C 1
ATOM 671 O O . ARG A 1 82 ? 1.284 -3.326 -5.873 1.00 90.94 82 ARG A O 1
ATOM 678 N N . ARG A 1 83 ? 2.858 -2.369 -7.162 1.00 90.81 83 ARG A N 1
ATOM 679 C CA . ARG A 1 83 ? 3.028 -1.137 -6.359 1.00 90.81 83 ARG A CA 1
ATOM 680 C C . ARG A 1 83 ? 1.716 -0.381 -6.149 1.00 90.81 83 ARG A C 1
ATOM 682 O O . ARG A 1 83 ? 1.517 0.198 -5.084 1.00 90.81 83 ARG A O 1
ATOM 689 N N . THR A 1 84 ? 0.794 -0.438 -7.109 1.00 89.75 84 THR A N 1
ATOM 690 C CA . THR A 1 84 ? -0.541 0.182 -6.997 1.00 89.75 84 THR A CA 1
ATOM 691 C C . THR A 1 84 ? -1.344 -0.334 -5.805 1.00 89.75 84 THR A C 1
ATOM 693 O O . THR A 1 84 ? -2.218 0.376 -5.316 1.00 89.75 84 THR A O 1
ATOM 696 N N . ARG A 1 85 ? -1.013 -1.514 -5.257 1.00 90.56 85 ARG A N 1
ATOM 697 C CA . ARG A 1 85 ? -1.627 -2.016 -4.018 1.00 90.56 85 ARG A CA 1
ATOM 698 C C . ARG A 1 85 ? -1.427 -1.067 -2.836 1.00 90.56 85 ARG A C 1
ATOM 700 O O . ARG A 1 85 ? -2.319 -0.951 -2.000 1.00 90.56 85 ARG A O 1
ATOM 707 N N . ILE A 1 86 ? -0.293 -0.366 -2.774 1.00 91.44 86 ILE A N 1
ATOM 708 C CA . ILE A 1 86 ? -0.039 0.640 -1.736 1.00 91.44 86 ILE A CA 1
ATOM 709 C C . ILE A 1 86 ? -0.997 1.821 -1.907 1.00 91.44 86 ILE A C 1
ATOM 711 O O . ILE A 1 86 ? -1.588 2.271 -0.933 1.00 91.44 86 ILE A O 1
ATOM 715 N N . GLU A 1 87 ? -1.215 2.284 -3.137 1.00 93.19 87 GLU A N 1
ATOM 716 C CA . GLU A 1 87 ? -2.150 3.380 -3.428 1.00 93.19 87 GLU A CA 1
ATOM 717 C C . GLU A 1 87 ? -3.584 2.993 -3.035 1.00 93.19 87 GLU A C 1
ATOM 719 O O . GLU A 1 87 ? -4.263 3.760 -2.352 1.00 93.19 87 GLU A O 1
ATOM 724 N N . THR A 1 88 ? -4.013 1.763 -3.351 1.00 91.19 88 THR A N 1
ATOM 725 C CA . THR A 1 88 ? -5.322 1.251 -2.911 1.00 91.19 88 THR A CA 1
ATOM 726 C C . THR A 1 88 ? -5.422 1.091 -1.393 1.00 91.19 88 THR A C 1
ATOM 728 O O . THR A 1 88 ? -6.478 1.346 -0.820 1.00 91.19 88 THR A O 1
ATOM 731 N N . LEU A 1 89 ? -4.331 0.713 -0.716 1.00 93.00 89 LEU A N 1
ATOM 732 C CA . LEU A 1 89 ? -4.293 0.638 0.746 1.00 93.00 89 LEU A CA 1
ATOM 733 C C . LEU A 1 89 ? -4.434 2.032 1.371 1.00 93.00 89 LEU A C 1
ATOM 735 O O . LEU A 1 89 ? -5.203 2.202 2.313 1.00 93.00 89 LEU A O 1
ATOM 739 N N . PHE A 1 90 ? -3.736 3.039 0.840 1.00 93.62 90 PHE A N 1
ATOM 740 C CA . PHE A 1 90 ? -3.871 4.420 1.305 1.00 93.62 90 PHE A CA 1
ATOM 741 C C . PHE A 1 90 ? -5.279 4.974 1.083 1.00 93.62 90 PHE A C 1
ATOM 743 O O . PHE A 1 90 ? -5.786 5.691 1.948 1.00 93.62 90 PHE A O 1
ATOM 750 N N . ASP A 1 91 ? -5.928 4.622 -0.027 1.00 93.62 91 ASP A N 1
ATOM 751 C CA . ASP A 1 91 ? -7.329 4.967 -0.267 1.00 93.62 91 ASP A CA 1
ATOM 752 C C . ASP A 1 91 ? -8.252 4.347 0.795 1.00 93.62 91 ASP A C 1
ATOM 754 O O . ASP A 1 91 ? -9.041 5.059 1.421 1.00 93.62 91 ASP A O 1
ATOM 758 N N . ALA A 1 92 ? -8.083 3.055 1.102 1.00 93.19 92 ALA A N 1
ATOM 759 C CA . ALA A 1 92 ? -8.833 2.383 2.164 1.00 93.19 92 ALA A CA 1
ATOM 760 C C . ALA A 1 92 ? -8.585 3.023 3.544 1.00 93.19 92 ALA A C 1
ATOM 762 O O . ALA A 1 92 ? -9.535 3.330 4.271 1.00 93.19 92 ALA A O 1
ATOM 763 N N . LEU A 1 93 ? -7.328 3.306 3.891 1.00 95.12 93 LEU A N 1
ATOM 764 C CA . LEU A 1 93 ? -6.969 3.969 5.147 1.00 95.12 93 LEU A CA 1
ATOM 765 C C . LEU A 1 93 ? -7.621 5.348 5.268 1.00 95.12 93 LEU A C 1
ATOM 767 O O . LEU A 1 93 ? -8.204 5.670 6.304 1.00 95.12 93 LEU A O 1
ATOM 771 N N . LYS A 1 94 ? -7.563 6.156 4.207 1.00 93.75 94 LYS A N 1
ATOM 772 C CA . LYS A 1 94 ? -8.094 7.520 4.204 1.00 93.75 94 LYS A CA 1
ATOM 773 C C . LYS A 1 94 ? -9.621 7.544 4.195 1.00 93.75 94 LYS A C 1
ATOM 775 O O . LYS A 1 94 ? -10.220 8.204 5.042 1.00 93.75 94 LYS A O 1
ATOM 780 N N . ASN A 1 95 ? -10.235 6.845 3.245 1.00 92.62 95 ASN A N 1
ATOM 781 C CA . ASN A 1 95 ? -11.652 6.996 2.920 1.00 92.62 95 ASN A CA 1
ATOM 782 C C . ASN A 1 95 ? -12.546 5.967 3.623 1.00 92.62 95 ASN A C 1
ATOM 784 O O . ASN A 1 95 ? -13.697 6.277 3.919 1.00 92.62 95 ASN A O 1
ATOM 788 N N . THR A 1 96 ? -12.037 4.768 3.933 1.00 91.50 96 THR A N 1
ATOM 789 C CA . THR A 1 96 ? -12.825 3.724 4.617 1.00 91.50 96 THR A CA 1
ATOM 790 C C . THR A 1 96 ? -12.630 3.754 6.132 1.00 91.50 96 THR A C 1
ATOM 792 O O . THR A 1 96 ? -13.615 3.705 6.867 1.00 91.50 96 THR A O 1
ATOM 795 N N . MET A 1 97 ? -11.381 3.842 6.604 1.00 92.31 97 MET A N 1
ATOM 796 C CA . MET A 1 97 ? -11.068 3.802 8.041 1.00 92.31 97 MET A CA 1
ATOM 797 C C . MET A 1 97 ? -10.935 5.178 8.695 1.00 92.31 97 MET A C 1
ATOM 799 O O . MET A 1 97 ? -11.072 5.284 9.909 1.00 92.31 97 MET A O 1
ATOM 803 N N . GLY A 1 98 ? -10.661 6.234 7.923 1.00 92.94 98 GLY A N 1
ATOM 804 C CA . GLY A 1 98 ? -10.403 7.560 8.485 1.00 92.94 98 GLY A CA 1
ATOM 805 C C . GLY A 1 98 ? -9.085 7.646 9.264 1.00 92.94 98 GLY A C 1
ATOM 806 O O . GLY A 1 98 ? -8.976 8.457 10.179 1.00 92.94 98 GLY A O 1
ATOM 807 N N . ALA A 1 99 ? -8.074 6.855 8.888 1.00 94.25 99 ALA A N 1
ATOM 808 C CA . ALA A 1 99 ? -6.775 6.738 9.565 1.00 94.25 99 ALA A CA 1
ATOM 809 C C . ALA A 1 99 ? -6.019 8.071 9.735 1.00 94.25 99 ALA A C 1
ATOM 811 O O . ALA A 1 99 ? -5.134 8.180 10.576 1.00 94.25 99 ALA A O 1
ATOM 812 N N . PHE A 1 100 ? -6.369 9.092 8.9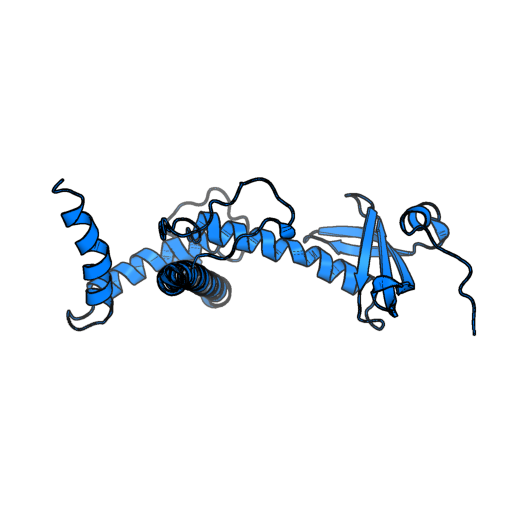48 1.00 92.75 100 PHE A N 1
ATOM 813 C CA . PHE A 1 100 ? -5.750 10.420 8.973 1.00 92.75 100 PHE A CA 1
ATOM 814 C C . PHE A 1 100 ? -6.695 11.524 9.478 1.00 92.75 100 PHE A C 1
ATOM 816 O O . PHE A 1 100 ? -6.445 12.700 9.236 1.00 92.75 100 PHE A O 1
ATOM 823 N N . ARG A 1 101 ? -7.803 11.164 10.146 1.00 90.38 101 ARG A N 1
ATOM 824 C CA . ARG A 1 101 ? -8.788 12.111 10.713 1.00 90.38 101 ARG A CA 1
ATOM 825 C C . ARG A 1 101 ? -8.559 12.412 12.201 1.00 90.38 101 ARG A C 1
ATOM 827 O O . ARG A 1 101 ? -9.485 12.823 12.892 1.00 90.38 101 ARG A O 1
ATOM 834 N N . PHE A 1 102 ? -7.351 12.175 12.701 1.00 88.69 102 PHE A N 1
ATOM 835 C CA . PHE A 1 102 ? -6.991 12.467 14.085 1.00 88.69 102 PHE A CA 1
ATOM 836 C C . PHE A 1 102 ? -6.709 13.961 14.306 1.00 88.69 102 PHE A C 1
ATOM 838 O O . PHE A 1 102 ? -6.263 14.666 13.401 1.00 88.69 102 PHE A O 1
ATOM 845 N N . HIS A 1 103 ? -6.893 14.417 15.546 1.00 86.38 103 HIS A N 1
ATOM 846 C CA . HIS A 1 103 ? -6.633 15.796 15.978 1.00 86.38 103 HIS A CA 1
ATOM 847 C C . HIS A 1 103 ? -5.529 15.873 17.051 1.00 86.38 103 HIS A C 1
ATOM 849 O O . HIS A 1 103 ? -5.538 16.750 17.907 1.00 86.38 103 HIS A O 1
ATOM 855 N N . PHE A 1 104 ? -4.543 14.967 17.011 1.00 87.88 104 PHE A N 1
ATOM 856 C CA . PHE A 1 104 ? -3.386 15.004 17.918 1.00 87.88 104 PHE A CA 1
ATOM 857 C C . PHE A 1 104 ? -2.451 16.151 17.537 1.00 87.88 104 PHE A C 1
ATOM 859 O O . PHE A 1 104 ? -1.664 16.030 16.602 1.00 87.88 104 PHE A O 1
ATOM 866 N N . TRP A 1 105 ? -2.597 17.313 18.168 1.00 83.94 105 TRP A N 1
ATOM 867 C CA . TRP A 1 105 ? -1.830 18.509 17.822 1.00 83.94 105 TRP A CA 1
ATOM 868 C C . TRP A 1 105 ? -1.000 18.961 19.022 1.00 83.94 105 TRP A C 1
ATOM 870 O O . TRP A 1 105 ? -1.438 18.912 20.166 1.00 83.94 105 TRP A O 1
ATOM 880 N N . SER A 1 106 ? 0.221 19.426 18.759 1.00 85.62 106 SER A N 1
ATOM 881 C CA . SER A 1 106 ? 1.079 20.039 19.772 1.00 85.62 106 SER A CA 1
ATOM 882 C C . SER A 1 106 ? 1.554 21.395 19.275 1.00 85.62 106 SER A C 1
ATOM 884 O O . SER A 1 106 ? 2.096 21.499 18.175 1.00 85.62 106 SER A O 1
ATOM 886 N N . ARG A 1 107 ? 1.409 22.437 20.103 1.00 86.56 107 ARG A N 1
ATOM 887 C CA . ARG A 1 107 ? 1.937 23.787 19.818 1.00 86.56 107 ARG A CA 1
ATOM 888 C C . ARG A 1 107 ? 3.458 23.822 19.647 1.00 86.56 107 ARG A C 1
ATOM 890 O O . ARG A 1 107 ? 3.986 24.767 19.073 1.00 86.56 107 ARG A O 1
ATOM 897 N N . TYR A 1 108 ? 4.146 22.799 20.151 1.00 88.12 108 TYR A N 1
ATOM 898 C CA . TYR A 1 108 ? 5.597 22.662 20.080 1.00 88.12 108 TYR A CA 1
ATOM 899 C C . TYR A 1 108 ? 6.068 21.923 18.824 1.00 88.12 108 TYR A C 1
ATOM 901 O O . TYR A 1 108 ? 7.272 21.821 18.592 1.00 88.12 108 TYR A O 1
ATOM 909 N N . LEU A 1 109 ? 5.138 21.396 18.020 1.00 80.69 109 LEU A N 1
ATOM 910 C CA . LEU A 1 109 ? 5.473 20.767 16.755 1.00 80.69 109 LEU A CA 1
ATOM 911 C C . LEU A 1 109 ? 5.839 21.853 15.729 1.00 80.69 109 LEU A C 1
ATOM 913 O O . LEU A 1 109 ? 5.075 22.811 15.557 1.00 80.69 109 LEU A O 1
ATOM 917 N N . PRO A 1 110 ? 6.980 21.738 15.026 1.00 75.25 110 PRO A N 1
ATOM 918 C CA . PRO A 1 110 ? 7.301 22.671 13.958 1.00 75.25 110 PRO A CA 1
ATOM 919 C C . PRO A 1 110 ? 6.203 22.638 12.890 1.00 75.25 110 PRO A C 1
ATOM 921 O O . PRO A 1 110 ? 5.769 21.577 12.439 1.00 75.25 110 PRO A O 1
ATOM 924 N N . ARG A 1 111 ? 5.743 23.819 12.465 1.00 75.56 111 ARG A N 1
ATOM 925 C CA . ARG A 1 111 ? 4.791 23.928 11.356 1.00 75.56 111 ARG A CA 1
ATOM 926 C C . ARG A 1 111 ? 5.482 23.472 10.076 1.00 75.56 111 ARG A C 1
ATOM 928 O O . ARG A 1 111 ? 6.398 24.138 9.596 1.00 75.56 111 ARG A O 1
ATOM 935 N N . HIS A 1 112 ? 5.021 22.364 9.509 1.00 73.06 112 HIS A N 1
ATOM 936 C CA . HIS A 1 112 ? 5.494 21.902 8.212 1.00 73.06 112 HIS A CA 1
ATOM 937 C C . HIS A 1 112 ? 4.674 22.524 7.085 1.00 73.06 112 HIS A C 1
ATOM 939 O O . HIS A 1 112 ? 3.442 22.517 7.098 1.00 73.06 112 HIS A O 1
ATOM 945 N N . SER A 1 113 ? 5.378 23.072 6.094 1.00 73.69 113 SER A N 1
ATOM 946 C CA . SER A 1 113 ? 4.763 23.495 4.840 1.00 73.69 113 SER A CA 1
ATOM 947 C C . SER A 1 113 ? 4.175 22.282 4.120 1.00 73.69 113 SER A C 1
ATOM 949 O O . SER A 1 113 ? 4.768 21.206 4.114 1.00 73.69 113 SER A O 1
ATOM 951 N N . ARG A 1 114 ? 3.037 22.470 3.443 1.00 77.06 114 ARG A N 1
ATOM 952 C CA . ARG A 1 114 ? 2.486 21.462 2.519 1.00 77.06 114 ARG A CA 1
ATOM 953 C C . ARG A 1 114 ? 3.349 21.282 1.263 1.00 77.06 114 ARG A C 1
ATOM 955 O O . ARG A 1 114 ? 3.121 20.350 0.501 1.00 77.06 114 ARG A O 1
ATOM 962 N N . ARG A 1 115 ? 4.307 22.185 1.022 1.00 82.88 115 ARG A N 1
ATOM 963 C CA . ARG A 1 115 ? 5.278 22.084 -0.071 1.00 82.88 115 ARG A CA 1
ATOM 964 C C . ARG A 1 115 ? 6.570 21.445 0.439 1.00 82.88 115 ARG A C 1
ATOM 966 O O . ARG A 1 115 ? 7.028 21.846 1.511 1.00 82.88 115 ARG A O 1
ATOM 973 N N . PRO A 1 116 ? 7.185 20.524 -0.325 1.00 78.19 116 PRO A N 1
ATOM 974 C CA . PRO A 1 116 ? 8.472 19.950 0.042 1.00 78.19 116 PRO A CA 1
ATOM 975 C C . PRO A 1 116 ? 9.516 21.055 0.216 1.00 78.19 116 PRO A C 1
ATOM 977 O O . PRO A 1 116 ? 9.700 21.897 -0.662 1.00 78.19 116 PRO A O 1
ATOM 980 N N . THR A 1 117 ? 10.206 21.049 1.350 1.00 79.31 117 THR A N 1
ATOM 981 C CA . THR A 1 117 ? 11.355 21.918 1.621 1.00 79.31 117 THR A CA 1
ATOM 982 C C . THR A 1 117 ? 12.564 21.049 1.910 1.00 79.31 117 THR A C 1
ATOM 984 O O . THR A 1 117 ? 12.418 19.968 2.472 1.00 79.31 117 THR A O 1
ATOM 987 N N . ALA A 1 118 ? 13.762 21.516 1.560 1.00 81.44 118 ALA A N 1
ATOM 988 C CA . ALA A 1 118 ? 14.978 20.752 1.810 1.00 81.44 118 ALA A CA 1
ATOM 989 C C . ALA A 1 118 ? 15.121 20.396 3.303 1.00 81.44 118 ALA A C 1
ATOM 991 O O . ALA A 1 118 ? 14.994 21.268 4.167 1.00 81.44 118 ALA A O 1
ATOM 992 N N . ASN A 1 119 ? 15.453 19.132 3.591 1.00 79.56 119 ASN A N 1
ATOM 993 C CA . ASN A 1 119 ? 15.546 18.597 4.956 1.00 79.56 119 ASN A CA 1
ATOM 994 C C . ASN A 1 119 ? 16.548 19.352 5.848 1.00 79.56 119 ASN A C 1
ATOM 996 O O . ASN A 1 119 ? 16.419 19.342 7.066 1.00 79.56 119 ASN A O 1
ATOM 1000 N N . ARG A 1 120 ? 17.505 20.080 5.258 1.00 82.00 120 ARG A N 1
ATOM 1001 C CA . ARG A 1 120 ? 18.444 20.958 5.982 1.00 82.00 120 ARG A CA 1
ATOM 1002 C C . ARG A 1 120 ? 17.776 22.072 6.799 1.00 82.00 120 ARG A C 1
ATOM 1004 O O . ARG A 1 120 ? 18.422 22.655 7.657 1.00 82.00 120 ARG A O 1
ATOM 1011 N N . HIS A 1 121 ? 16.514 22.399 6.516 1.00 76.50 121 HIS A N 1
ATOM 1012 C CA . HIS A 1 121 ? 15.762 23.431 7.235 1.00 76.50 121 HIS A CA 1
ATOM 1013 C C . HIS A 1 121 ? 14.894 22.868 8.371 1.00 76.50 121 HIS A C 1
ATOM 1015 O O . HIS A 1 121 ? 14.172 23.628 9.018 1.00 76.50 121 HIS A O 1
ATOM 1021 N N . LEU A 1 122 ? 14.942 21.554 8.616 1.00 80.31 122 LEU A N 1
ATOM 1022 C CA . LEU A 1 122 ? 14.231 20.922 9.722 1.00 80.31 122 LEU A CA 1
ATOM 1023 C C . LEU A 1 122 ? 14.848 21.376 11.050 1.00 80.31 122 LEU A C 1
ATOM 1025 O O . LEU A 1 122 ? 16.048 21.234 11.272 1.00 80.31 122 LEU A O 1
ATOM 1029 N N . LYS A 1 123 ? 14.020 21.939 11.933 1.00 81.31 123 LYS A N 1
ATOM 1030 C CA . LYS A 1 123 ? 14.428 22.355 13.278 1.00 81.31 123 LYS A CA 1
ATOM 1031 C C . LYS A 1 123 ? 13.957 21.319 14.284 1.00 81.31 123 LYS A C 1
ATOM 1033 O O . LYS A 1 123 ? 12.766 21.015 14.334 1.00 81.31 123 LYS A O 1
ATOM 1038 N N . ALA A 1 124 ? 14.883 20.813 15.091 1.00 81.94 124 ALA A N 1
ATOM 1039 C CA . ALA A 1 124 ? 14.525 19.990 16.234 1.00 81.94 124 ALA A CA 1
ATOM 1040 C C . ALA A 1 124 ? 13.733 20.829 17.259 1.00 81.94 124 ALA A C 1
ATOM 1042 O O . ALA A 1 124 ? 14.039 22.014 17.443 1.00 81.94 124 ALA A O 1
ATOM 1043 N N . PRO A 1 125 ? 12.717 20.251 17.921 1.00 85.25 125 PRO A N 1
ATOM 1044 C CA . PRO A 1 125 ? 12.046 20.909 19.034 1.00 85.25 125 PRO A CA 1
ATOM 1045 C C . PRO A 1 125 ? 13.020 21.129 20.203 1.00 85.25 125 PRO A C 1
ATOM 1047 O O . PRO A 1 125 ? 14.007 20.411 20.360 1.00 85.25 125 PRO A O 1
ATOM 1050 N N . GLN A 1 126 ? 12.741 22.131 21.039 1.00 87.31 126 GLN A N 1
ATOM 1051 C CA . GLN A 1 126 ? 13.545 22.401 22.236 1.00 87.31 126 GLN A CA 1
ATOM 1052 C C . GLN A 1 126 ? 13.499 21.212 23.207 1.00 87.31 126 GLN A C 1
ATOM 1054 O O . GLN A 1 126 ? 12.451 20.582 23.359 1.00 87.31 126 GLN A O 1
ATOM 1059 N N . ALA A 1 127 ? 14.603 20.959 23.920 1.00 89.50 127 ALA A N 1
ATOM 1060 C CA . ALA A 1 127 ? 14.742 19.812 24.825 1.00 89.50 127 ALA A CA 1
ATOM 1061 C C . ALA A 1 127 ? 13.602 19.709 25.859 1.00 89.50 127 ALA A C 1
ATOM 1063 O O . ALA A 1 127 ? 13.080 18.625 26.096 1.00 89.50 127 ALA A O 1
ATOM 1064 N N . GLN A 1 128 ? 13.144 20.844 26.396 1.00 92.31 128 GLN A N 1
ATOM 1065 C CA . GLN A 1 128 ? 12.035 20.913 27.358 1.00 92.31 128 GLN A CA 1
ATOM 1066 C C . GLN A 1 128 ? 10.674 20.458 26.796 1.00 92.31 128 GLN A C 1
ATOM 1068 O O . GLN A 1 128 ? 9.815 20.002 27.542 1.00 92.31 128 GLN A O 1
ATOM 1073 N N . HIS A 1 129 ? 10.461 20.579 25.483 1.00 90.62 129 HIS A N 1
ATOM 1074 C CA . HIS A 1 129 ? 9.203 20.222 24.815 1.00 90.62 129 HIS A CA 1
ATOM 1075 C C . HIS A 1 129 ? 9.272 18.872 24.101 1.00 90.62 129 HIS A C 1
ATOM 1077 O O . HIS A 1 129 ? 8.257 18.386 23.596 1.00 90.62 129 HIS A O 1
ATOM 1083 N N . LEU A 1 130 ? 10.460 18.266 24.061 1.00 90.44 130 LEU A N 1
ATOM 1084 C CA . LEU A 1 130 ? 10.702 16.995 23.400 1.00 90.44 130 LEU A CA 1
ATOM 1085 C C . LEU A 1 130 ? 9.744 15.890 23.886 1.00 90.44 130 LEU A C 1
ATOM 1087 O O . LEU A 1 130 ? 9.166 15.236 23.019 1.00 90.44 130 LEU A O 1
ATOM 1091 N N . PRO A 1 131 ? 9.457 15.726 25.199 1.00 92.75 131 PRO A N 1
ATOM 1092 C CA . PRO A 1 131 ? 8.521 14.695 25.655 1.00 92.75 131 PRO A CA 1
ATOM 1093 C C . PRO A 1 131 ? 7.109 14.868 25.082 1.00 92.75 131 PRO A C 1
ATOM 1095 O O . PRO A 1 131 ? 6.497 13.904 24.632 1.00 92.75 131 PRO A O 1
ATOM 1098 N N . THR A 1 132 ? 6.600 16.102 25.030 1.00 92.00 132 THR A N 1
ATOM 1099 C CA . THR A 1 132 ? 5.266 16.395 24.484 1.00 92.00 132 THR A CA 1
ATOM 1100 C C . THR A 1 132 ? 5.203 16.166 22.974 1.00 92.00 132 THR A C 1
ATOM 1102 O O . THR A 1 132 ? 4.198 15.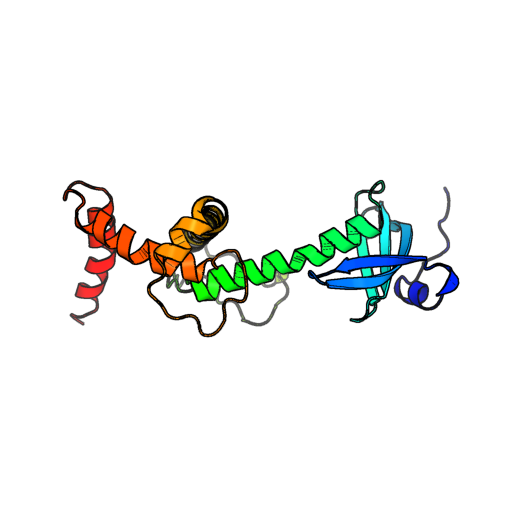675 22.465 1.00 92.00 132 THR A O 1
ATOM 1105 N N . VAL A 1 133 ? 6.260 16.524 22.239 1.00 91.38 133 VAL A N 1
ATOM 1106 C CA . VAL A 1 133 ? 6.327 16.285 20.788 1.00 91.38 133 VAL A CA 1
ATOM 1107 C C . VAL A 1 133 ? 6.388 14.788 20.486 1.00 91.38 133 VAL A C 1
ATOM 1109 O O . VAL A 1 133 ? 5.641 14.320 19.631 1.00 91.38 133 VAL A O 1
ATOM 1112 N N . VAL A 1 134 ? 7.208 14.036 21.224 1.00 92.19 134 VAL A N 1
ATOM 1113 C CA . VAL A 1 134 ? 7.311 12.578 21.084 1.00 92.19 134 VAL A CA 1
ATOM 1114 C C . VAL A 1 134 ? 5.977 11.904 21.390 1.00 92.19 134 VAL A C 1
ATOM 1116 O O . VAL A 1 134 ? 5.527 11.093 20.590 1.00 92.19 134 VAL A O 1
ATOM 1119 N N . ALA A 1 135 ? 5.301 12.278 22.480 1.00 93.19 135 ALA A N 1
ATOM 1120 C CA . ALA A 1 135 ? 3.986 11.728 22.816 1.00 93.19 135 ALA A CA 1
ATOM 1121 C C . ALA A 1 135 ? 2.944 12.000 21.716 1.00 93.19 135 ALA A C 1
ATOM 1123 O O . ALA A 1 135 ? 2.145 11.129 21.376 1.00 93.19 135 ALA A O 1
ATOM 1124 N N . CYS A 1 136 ? 2.982 13.192 21.114 1.00 92.69 136 CYS A N 1
ATOM 1125 C CA . CYS A 1 136 ? 2.110 13.553 19.999 1.00 92.69 136 CYS A CA 1
ATOM 1126 C C . CYS A 1 136 ? 2.371 12.675 18.762 1.00 92.69 136 CYS A C 1
ATOM 1128 O O . CYS A 1 136 ? 1.430 12.119 18.198 1.00 92.69 136 CYS A O 1
ATOM 1130 N N . TRP A 1 137 ? 3.636 12.474 18.377 1.00 92.00 137 TRP A N 1
ATOM 1131 C CA . TRP A 1 137 ? 3.995 11.555 17.289 1.00 92.00 137 TRP A CA 1
ATOM 1132 C C . TRP A 1 137 ? 3.610 10.112 17.585 1.00 92.00 137 TRP A C 1
ATOM 1134 O O . TRP A 1 137 ? 3.005 9.469 16.734 1.00 92.00 137 TRP A O 1
ATOM 1144 N N . GLN A 1 138 ? 3.870 9.629 18.797 1.00 95.38 138 GLN A N 1
ATOM 1145 C CA . GLN A 1 138 ? 3.473 8.286 19.213 1.00 95.38 138 GLN A CA 1
ATOM 1146 C C . GLN A 1 138 ? 1.958 8.089 19.118 1.00 95.38 138 GLN A C 1
ATOM 1148 O O . GLN A 1 138 ? 1.513 7.042 18.652 1.00 95.38 138 GLN A O 1
ATOM 1153 N N . ALA A 1 139 ? 1.155 9.089 19.497 1.00 93.81 139 ALA A N 1
ATOM 1154 C CA . ALA A 1 139 ? -0.296 9.035 19.337 1.00 93.81 139 ALA A CA 1
ATOM 1155 C C . ALA A 1 139 ? -0.705 8.946 17.855 1.00 93.81 139 ALA A C 1
ATOM 1157 O O . ALA A 1 139 ? -1.534 8.106 17.500 1.00 93.81 139 ALA A O 1
ATOM 1158 N N . MET A 1 140 ? -0.089 9.750 16.977 1.00 93.62 140 MET A N 1
ATOM 1159 C CA . MET A 1 140 ? -0.323 9.688 15.526 1.00 93.62 140 MET A CA 1
ATOM 1160 C C . MET A 1 140 ? 0.046 8.319 14.943 1.00 93.62 140 MET A C 1
ATOM 1162 O O . MET A 1 140 ? -0.766 7.701 14.255 1.00 93.62 140 MET A O 1
ATOM 1166 N N . GLU A 1 141 ? 1.253 7.830 15.231 1.00 94.81 141 GLU A N 1
ATOM 1167 C CA . GLU A 1 141 ? 1.761 6.545 14.743 1.00 94.81 141 GLU A CA 1
ATOM 1168 C C . GLU A 1 141 ? 0.896 5.383 15.229 1.00 94.81 141 GLU A C 1
ATOM 1170 O O . GLU A 1 141 ? 0.488 4.542 14.429 1.00 94.81 141 GLU A O 1
ATOM 1175 N N . THR A 1 142 ? 0.551 5.371 16.519 1.00 95.88 142 THR A N 1
ATOM 1176 C CA . THR A 1 142 ? -0.293 4.329 17.116 1.00 95.88 142 THR A CA 1
ATOM 1177 C C . THR A 1 142 ? -1.685 4.329 16.492 1.00 95.88 142 THR A C 1
ATOM 1179 O O . THR A 1 142 ? -2.216 3.269 16.168 1.00 95.88 142 THR A O 1
ATOM 1182 N N . PHE A 1 143 ? -2.279 5.501 16.264 1.00 95.06 143 PHE A N 1
ATOM 1183 C CA . PHE A 1 143 ? -3.593 5.599 15.634 1.00 95.06 143 PHE A CA 1
ATOM 1184 C C . PHE A 1 143 ? -3.587 5.081 14.192 1.00 95.06 143 PHE A C 1
ATOM 1186 O O . PHE A 1 143 ? -4.443 4.274 13.819 1.00 95.06 143 PHE A O 1
ATOM 1193 N N . VAL A 1 144 ? -2.594 5.487 13.393 1.00 95.69 144 VAL A N 1
ATOM 1194 C CA . VAL A 1 144 ? -2.432 4.995 12.017 1.00 95.69 144 VAL A CA 1
ATOM 1195 C C . VAL A 1 144 ? -2.169 3.487 12.011 1.00 95.69 144 VAL A C 1
ATOM 1197 O O . VAL A 1 144 ? -2.775 2.772 11.215 1.00 95.69 144 VAL A O 1
ATOM 1200 N N . LEU A 1 145 ? -1.343 2.976 12.929 1.00 96.44 145 LEU A N 1
ATOM 1201 C CA . LEU A 1 145 ? -1.079 1.544 13.075 1.00 96.44 145 LEU A CA 1
ATOM 1202 C C . LEU A 1 145 ? -2.356 0.758 13.397 1.00 96.44 145 LEU A C 1
ATOM 1204 O O . LEU A 1 145 ? -2.634 -0.246 12.741 1.00 96.44 145 LEU A O 1
ATOM 1208 N N . CYS A 1 146 ? -3.165 1.225 14.350 1.00 95.50 146 CYS A N 1
ATOM 1209 C CA . CYS A 1 146 ? -4.459 0.620 14.666 1.00 95.50 146 CYS A CA 1
ATOM 1210 C C . CYS A 1 146 ? -5.379 0.579 13.436 1.00 95.50 146 CYS A C 1
ATOM 1212 O O . CYS A 1 146 ? -6.011 -0.446 13.173 1.00 95.50 146 CYS A O 1
ATOM 1214 N N . ALA A 1 147 ? -5.417 1.652 12.640 1.00 95.56 147 ALA A N 1
ATOM 1215 C CA . ALA A 1 147 ? -6.188 1.685 11.400 1.00 95.56 147 ALA A CA 1
ATOM 1216 C C . ALA A 1 147 ? -5.643 0.714 10.333 1.00 95.56 147 ALA A C 1
ATOM 1218 O O . ALA A 1 147 ? -6.431 0.061 9.643 1.00 95.56 147 ALA A O 1
ATOM 121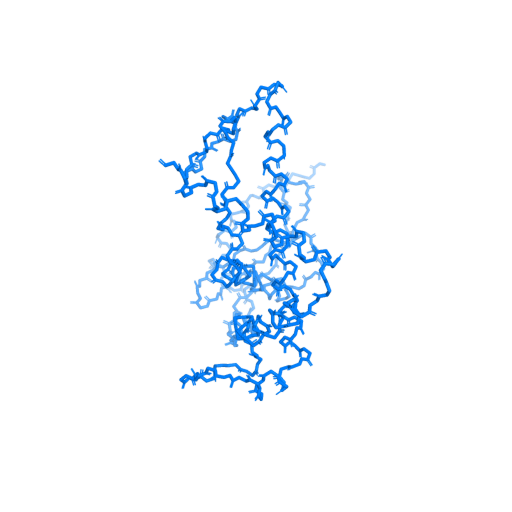9 N N . CYS A 1 148 ? -4.320 0.558 10.222 1.00 96.06 148 CYS A N 1
ATOM 1220 C CA . CYS A 1 148 ? -3.683 -0.443 9.361 1.00 96.06 148 CYS A CA 1
ATOM 1221 C C . CYS A 1 148 ? -4.058 -1.870 9.772 1.00 96.06 148 CYS A C 1
ATOM 1223 O O . CYS A 1 148 ? -4.484 -2.654 8.924 1.00 96.06 148 CYS A O 1
ATOM 1225 N N . ILE A 1 149 ? -3.970 -2.192 11.067 1.00 96.56 149 ILE A N 1
ATOM 1226 C CA . ILE A 1 149 ? -4.356 -3.505 11.604 1.00 96.56 149 ILE A CA 1
ATOM 1227 C C . ILE A 1 149 ? -5.836 -3.774 11.320 1.00 96.56 149 ILE A C 1
ATOM 1229 O O . ILE A 1 149 ? -6.179 -4.826 10.783 1.00 96.56 149 ILE A O 1
ATOM 1233 N N . ALA A 1 150 ? -6.714 -2.812 11.609 1.00 95.44 150 ALA A N 1
ATOM 1234 C CA . ALA A 1 150 ? -8.141 -2.938 11.335 1.00 95.44 150 ALA A CA 1
ATOM 1235 C C . ALA A 1 150 ? -8.428 -3.151 9.838 1.00 95.44 150 ALA A C 1
ATOM 1237 O O . ALA A 1 150 ? -9.212 -4.031 9.490 1.00 95.44 150 ALA A O 1
ATOM 1238 N N . THR A 1 151 ? -7.755 -2.419 8.944 1.00 96.06 151 THR A N 1
ATOM 1239 C CA . THR A 1 151 ? -7.887 -2.608 7.487 1.00 96.06 151 THR A CA 1
ATOM 1240 C C . THR A 1 151 ? -7.454 -4.013 7.065 1.00 96.06 151 THR A C 1
ATOM 1242 O O . THR A 1 151 ? -8.178 -4.683 6.330 1.00 96.06 151 THR A O 1
ATOM 1245 N N . GLY A 1 152 ? -6.318 -4.499 7.577 1.00 95.81 152 GLY A N 1
ATOM 1246 C CA . GLY A 1 152 ? -5.839 -5.858 7.315 1.00 95.81 152 GLY A CA 1
ATOM 1247 C C . GLY A 1 152 ? -6.805 -6.934 7.818 1.00 95.81 152 GLY A C 1
ATOM 1248 O O . GLY A 1 152 ? -7.034 -7.931 7.133 1.00 95.81 152 GLY A O 1
ATOM 1249 N N . LEU A 1 153 ? -7.448 -6.715 8.969 1.00 96.06 153 LEU A N 1
ATOM 1250 C CA . LEU A 1 153 ? -8.505 -7.599 9.462 1.00 96.06 153 LEU A CA 1
ATOM 1251 C C . LEU A 1 153 ? -9.709 -7.607 8.515 1.00 96.06 153 LEU A C 1
ATOM 1253 O O . LEU A 1 153 ? -10.179 -8.683 8.159 1.00 96.06 153 LEU A O 1
ATOM 1257 N N . LEU A 1 154 ? -10.182 -6.449 8.044 1.00 95.19 154 LEU A N 1
ATOM 1258 C CA . LEU A 1 154 ? -11.285 -6.384 7.074 1.00 95.19 154 LEU A CA 1
ATOM 1259 C C . LEU A 1 154 ? -10.962 -7.153 5.782 1.00 95.19 154 LEU A C 1
ATOM 1261 O O . LEU A 1 154 ? -11.812 -7.886 5.275 1.00 95.19 154 LEU A O 1
ATOM 1265 N N . GLN A 1 155 ? -9.728 -7.041 5.286 1.00 95.06 155 GLN A N 1
ATOM 1266 C CA . GLN A 1 155 ? -9.244 -7.803 4.130 1.00 95.06 155 GLN A CA 1
ATOM 1267 C C . GLN A 1 155 ? -9.218 -9.310 4.410 1.00 95.06 155 GLN A C 1
ATOM 1269 O O . GLN A 1 155 ? -9.673 -10.103 3.587 1.00 95.06 155 GLN A O 1
ATOM 1274 N N . LEU A 1 156 ? -8.752 -9.717 5.593 1.00 96.44 156 LEU A N 1
ATOM 1275 C CA . LEU A 1 156 ? -8.759 -11.117 6.016 1.00 96.44 156 LEU A CA 1
ATOM 1276 C C . LEU A 1 156 ? -10.185 -11.681 6.090 1.00 96.44 156 LEU A C 1
ATOM 1278 O O . LEU A 1 156 ? -10.424 -12.804 5.643 1.00 96.44 156 LEU A O 1
ATOM 1282 N N . PHE A 1 157 ? -11.132 -10.904 6.622 1.00 95.00 157 PHE A N 1
ATOM 1283 C CA . PHE A 1 157 ? -12.543 -11.282 6.673 1.00 95.00 157 PHE A CA 1
ATOM 1284 C C . PHE A 1 157 ? -13.140 -11.427 5.276 1.00 95.00 157 PHE A C 1
ATOM 1286 O O . PHE A 1 157 ? -13.839 -12.406 5.021 1.00 95.00 157 PHE A O 1
ATOM 1293 N N . SER A 1 158 ? -12.825 -10.497 4.371 1.00 94.69 158 SER A N 1
ATOM 1294 C CA . SER A 1 158 ? -13.226 -10.587 2.968 1.00 94.69 158 SER A CA 1
ATOM 1295 C C . SER A 1 158 ? -12.737 -11.890 2.338 1.00 94.69 158 SER A C 1
ATOM 1297 O O . SER A 1 158 ? -13.537 -12.640 1.792 1.00 94.69 158 SER A O 1
ATOM 1299 N N . LEU A 1 159 ? -11.456 -12.229 2.494 1.00 95.38 159 LEU A N 1
ATOM 1300 C CA . LEU A 1 159 ? -10.893 -13.445 1.904 1.00 95.38 159 LEU A CA 1
ATOM 1301 C C . LEU A 1 159 ? -11.507 -14.722 2.496 1.00 95.38 159 LEU A C 1
ATOM 1303 O O . LEU A 1 159 ? -11.927 -15.603 1.748 1.00 95.38 159 LEU A O 1
ATOM 1307 N N . LYS A 1 160 ? -11.593 -14.822 3.828 1.00 95.88 160 LYS A N 1
ATOM 1308 C CA . LYS A 1 160 ? -12.004 -16.061 4.510 1.00 95.88 160 LYS A CA 1
ATOM 1309 C C . LYS A 1 160 ? -13.512 -16.296 4.557 1.00 95.88 160 LYS A C 1
ATOM 1311 O O . LYS A 1 160 ? -13.932 -17.446 4.561 1.00 95.88 160 LYS A O 1
ATOM 1316 N N . TYR A 1 161 ? -14.317 -15.237 4.627 1.00 93.31 161 TYR A N 1
ATOM 1317 C CA . TYR A 1 161 ? -15.748 -15.339 4.931 1.00 93.31 161 TYR A CA 1
ATOM 1318 C C . TYR A 1 161 ? -16.639 -14.653 3.885 1.00 93.31 161 TYR A C 1
ATOM 1320 O O . TYR A 1 161 ? -17.785 -14.318 4.190 1.00 93.31 161 TYR A O 1
ATOM 1328 N N . HIS A 1 162 ? -16.142 -14.439 2.657 1.00 92.50 162 HIS A N 1
ATOM 1329 C CA . HIS A 1 162 ? -16.872 -13.732 1.596 1.00 92.50 162 HIS A CA 1
ATOM 1330 C C . HIS A 1 162 ? -18.294 -14.264 1.379 1.00 92.50 162 HIS A C 1
ATOM 1332 O O . HIS A 1 162 ? -19.223 -13.465 1.325 1.00 92.50 162 HIS A O 1
ATOM 1338 N N . GLU A 1 163 ? -18.502 -15.582 1.302 1.00 90.94 163 GLU A N 1
ATOM 1339 C CA . GLU A 1 163 ? -19.838 -16.156 1.073 1.00 90.94 163 GLU A CA 1
ATOM 1340 C C . GLU A 1 163 ? -20.847 -15.780 2.167 1.00 90.94 163 GLU A C 1
ATOM 1342 O O . GLU A 1 163 ? -21.986 -15.410 1.878 1.00 90.94 163 GLU A O 1
ATOM 1347 N N . GLY A 1 164 ? -20.427 -15.850 3.434 1.00 91.12 164 GLY A N 1
ATOM 1348 C CA . GLY A 1 164 ? -21.260 -15.476 4.575 1.00 91.12 164 GLY A CA 1
ATOM 1349 C C . GLY A 1 164 ? -21.529 -13.973 4.619 1.00 91.12 164 GLY A C 1
ATOM 1350 O O . GLY A 1 164 ? -22.652 -13.555 4.892 1.00 91.12 164 GLY A O 1
ATOM 1351 N N . LEU A 1 165 ? -20.520 -13.163 4.289 1.00 90.50 165 LEU A N 1
ATOM 1352 C CA . LEU A 1 165 ? -20.644 -11.708 4.220 1.00 90.50 165 LEU A CA 1
ATOM 1353 C C . LEU A 1 165 ? -21.641 -11.279 3.137 1.00 90.50 165 LEU A C 1
ATOM 1355 O O . LEU A 1 165 ? -22.483 -10.425 3.400 1.00 90.50 165 LEU A O 1
ATOM 1359 N N . TRP A 1 166 ? -21.625 -11.913 1.961 1.00 90.31 166 TRP A N 1
ATOM 1360 C CA . TRP A 1 166 ? -22.591 -11.614 0.899 1.00 90.31 166 TRP A CA 1
ATOM 1361 C C . TRP A 1 166 ? -24.037 -11.900 1.313 1.00 90.31 166 TRP A C 1
ATOM 1363 O O . TRP A 1 166 ? -24.927 -11.121 0.984 1.00 90.31 166 TRP A O 1
ATOM 1373 N N . LYS A 1 167 ? -24.281 -12.959 2.094 1.00 88.88 167 LYS A N 1
ATOM 1374 C CA . LYS A 1 167 ? -25.623 -13.267 2.627 1.00 88.88 167 LYS A CA 1
ATOM 1375 C C . LYS A 1 167 ? -26.114 -12.240 3.652 1.00 88.88 167 LYS A C 1
ATOM 1377 O O . LYS A 1 167 ? -27.315 -12.079 3.822 1.00 88.88 167 LYS A O 1
ATOM 1382 N N . GLN A 1 168 ? -25.194 -11.573 4.347 1.00 86.31 168 GLN A N 1
ATOM 1383 C CA . GLN A 1 168 ? -25.484 -10.574 5.382 1.00 86.31 168 GLN A CA 1
ATOM 1384 C C . GLN A 1 168 ? -25.496 -9.140 4.839 1.00 86.31 168 GLN A C 1
ATOM 1386 O O . GLN A 1 168 ? -25.641 -8.186 5.604 1.00 86.31 168 GLN A O 1
ATOM 1391 N N . GLN A 1 169 ? -25.311 -8.958 3.531 1.00 80.62 169 GLN A N 1
ATOM 1392 C CA . GLN A 1 169 ? -25.291 -7.638 2.928 1.00 80.62 169 GLN A CA 1
ATOM 1393 C C . GLN A 1 169 ? -26.682 -6.997 2.994 1.00 80.62 169 GLN A C 1
ATOM 1395 O O . GLN A 1 169 ? -27.634 -7.463 2.378 1.00 80.62 169 GLN A O 1
ATOM 1400 N N . VAL A 1 170 ? -26.770 -5.879 3.714 1.00 72.75 170 VAL A N 1
ATOM 1401 C CA . VAL A 1 170 ? -28.026 -5.131 3.898 1.00 72.75 170 VAL A CA 1
ATOM 1402 C C . VAL A 1 170 ? -28.174 -3.995 2.880 1.00 72.75 170 VAL A C 1
ATOM 1404 O O . VAL A 1 170 ? -29.282 -3.586 2.549 1.00 72.75 170 VAL A O 1
ATOM 1407 N N . LEU A 1 171 ? -27.059 -3.464 2.372 1.00 76.50 171 LEU A N 1
ATOM 1408 C CA . LEU A 1 171 ? -27.062 -2.313 1.470 1.00 76.50 171 LEU A CA 1
ATOM 1409 C C . LEU A 1 171 ? -27.145 -2.751 0.012 1.00 76.50 171 LEU A C 1
ATOM 1411 O O . LEU A 1 171 ? -26.390 -3.615 -0.422 1.00 76.50 171 LEU A O 1
ATOM 1415 N N . TYR A 1 172 ? -28.019 -2.111 -0.761 1.00 78.94 172 TYR A N 1
ATOM 1416 C CA . TYR A 1 172 ? -28.129 -2.365 -2.193 1.00 78.94 172 TYR A CA 1
ATOM 1417 C C . TYR A 1 172 ? -26.870 -1.895 -2.936 1.00 78.94 172 TYR A C 1
ATOM 1419 O O . TYR A 1 172 ? -26.479 -0.730 -2.846 1.00 78.94 172 TYR A O 1
ATOM 1427 N N . LEU A 1 173 ? -26.253 -2.793 -3.707 1.00 79.81 173 LEU A N 1
ATOM 1428 C CA . LEU A 1 173 ? -25.192 -2.453 -4.653 1.00 79.81 173 LEU A CA 1
ATOM 1429 C C . LEU A 1 173 ? -25.779 -2.454 -6.061 1.00 79.81 173 LEU A C 1
ATOM 1431 O O . LEU A 1 173 ? -26.226 -3.492 -6.539 1.00 79.81 173 LEU A O 1
ATOM 1435 N N . ARG A 1 174 ? -25.727 -1.305 -6.748 1.00 77.00 174 ARG A N 1
ATOM 1436 C CA . ARG A 1 174 ? -26.198 -1.183 -8.141 1.00 77.00 174 ARG A CA 1
ATOM 1437 C C . ARG A 1 174 ? -25.488 -2.167 -9.081 1.00 77.00 174 ARG A C 1
ATOM 1439 O O . ARG A 1 174 ? -26.122 -2.693 -9.987 1.00 77.00 174 ARG A O 1
ATOM 1446 N N . THR A 1 175 ? -24.198 -2.417 -8.858 1.00 73.50 175 THR A N 1
ATOM 1447 C CA . THR A 1 175 ? -23.410 -3.383 -9.634 1.00 73.50 175 THR A CA 1
ATOM 1448 C C . THR A 1 175 ? -22.407 -4.074 -8.718 1.00 73.50 175 THR A C 1
ATOM 1450 O O . THR A 1 175 ? -21.612 -3.408 -8.050 1.00 73.50 175 THR A O 1
ATOM 1453 N N . ARG A 1 176 ? -22.408 -5.411 -8.697 1.00 74.50 176 ARG A N 1
ATOM 1454 C CA . ARG A 1 176 ? -21.358 -6.196 -8.038 1.00 74.50 176 ARG A CA 1
ATOM 1455 C C . ARG A 1 176 ? -20.157 -6.283 -8.976 1.00 74.50 176 ARG A C 1
ATOM 1457 O O . ARG A 1 176 ? -20.167 -7.052 -9.927 1.00 74.50 176 ARG A O 1
ATOM 1464 N N . SER A 1 177 ? -19.138 -5.468 -8.720 1.00 70.06 177 SER A N 1
ATOM 1465 C CA . SER A 1 177 ? -17.944 -5.384 -9.573 1.00 70.06 177 SER A CA 1
ATOM 1466 C C . SER A 1 177 ? -16.906 -6.476 -9.304 1.00 70.06 177 SER A C 1
ATOM 1468 O O . SER A 1 177 ? -16.021 -6.684 -10.131 1.00 70.06 177 SER A O 1
ATOM 1470 N N . ARG A 1 178 ? -16.967 -7.150 -8.145 1.00 78.06 178 ARG A N 1
ATOM 1471 C CA . ARG A 1 178 ? -15.988 -8.161 -7.718 1.00 78.06 178 ARG A CA 1
ATOM 1472 C C . ARG A 1 178 ? -16.655 -9.312 -6.969 1.00 78.06 178 ARG A C 1
ATOM 1474 O O . ARG A 1 178 ? -17.680 -9.135 -6.307 1.00 78.06 178 ARG A O 1
ATOM 1481 N N . GLU A 1 179 ? -16.030 -10.483 -7.039 1.00 85.88 179 GLU A N 1
ATOM 1482 C CA . GLU A 1 179 ? -16.453 -11.661 -6.278 1.00 85.88 179 GLU A CA 1
ATOM 1483 C C . GLU A 1 179 ? -16.231 -11.481 -4.777 1.00 85.88 179 GLU A C 1
ATOM 1485 O O . GLU A 1 179 ? -17.106 -11.828 -3.988 1.00 85.88 179 GLU A O 1
ATOM 1490 N N . LEU A 1 180 ? -15.103 -10.890 -4.381 1.00 91.19 180 LEU A N 1
ATOM 1491 C CA . LEU A 1 180 ? -14.769 -10.620 -2.984 1.00 91.19 180 LEU A CA 1
ATOM 1492 C C . LEU A 1 180 ? -15.380 -9.290 -2.509 1.00 91.19 180 LEU A C 1
ATOM 1494 O O . LEU A 1 180 ? -15.328 -8.301 -3.251 1.00 91.19 180 LEU A O 1
ATOM 1498 N N . PRO A 1 181 ? -15.936 -9.227 -1.283 1.00 91.31 181 PRO A N 1
ATOM 1499 C CA . PRO A 1 181 ? -16.462 -7.986 -0.730 1.00 91.31 181 PRO A CA 1
ATOM 1500 C C . PRO A 1 181 ? -15.324 -6.996 -0.454 1.00 91.31 181 PRO A C 1
ATOM 1502 O O . PRO A 1 181 ? -14.248 -7.375 0.007 1.00 91.31 181 PRO A O 1
ATOM 1505 N N . SER A 1 182 ? -15.550 -5.710 -0.716 1.00 91.06 182 SER A N 1
ATOM 1506 C CA . SER A 1 182 ? -14.567 -4.669 -0.384 1.00 91.06 182 SER A CA 1
ATOM 1507 C C . SER A 1 182 ? -14.451 -4.466 1.126 1.00 91.06 182 SER A C 1
ATOM 1509 O O . SER A 1 182 ? -15.394 -4.746 1.866 1.00 91.06 182 SER A O 1
ATOM 1511 N N . GLU A 1 183 ? -13.342 -3.893 1.589 1.00 92.56 183 GLU A N 1
ATOM 1512 C CA . GLU A 1 183 ? -13.113 -3.534 2.994 1.00 92.56 183 GLU A CA 1
ATOM 1513 C C . GLU A 1 183 ? -14.264 -2.689 3.546 1.00 92.56 183 GLU A C 1
ATOM 1515 O O . GLU A 1 183 ? -14.731 -2.914 4.660 1.00 92.56 183 GLU A O 1
ATOM 1520 N N . ASN A 1 184 ? -14.790 -1.766 2.736 1.00 90.88 184 ASN A N 1
ATOM 1521 C CA . ASN A 1 184 ? -15.949 -0.966 3.105 1.00 90.88 184 ASN A CA 1
ATOM 1522 C C . ASN A 1 184 ? -17.225 -1.810 3.273 1.00 90.88 184 ASN A C 1
ATOM 1524 O O . ASN A 1 184 ? -17.977 -1.585 4.218 1.00 90.88 184 ASN A O 1
ATOM 1528 N N . THR A 1 185 ? -17.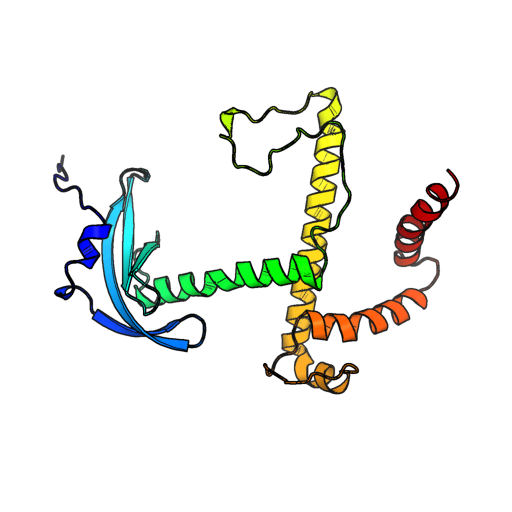451 -2.795 2.399 1.00 91.44 185 THR A N 1
ATOM 1529 C CA . THR A 1 185 ? -18.592 -3.722 2.511 1.00 91.44 185 THR A CA 1
ATOM 1530 C C . THR A 1 185 ? -18.482 -4.549 3.790 1.00 91.44 185 THR A C 1
ATOM 1532 O O . THR A 1 185 ? -19.432 -4.631 4.566 1.00 91.44 185 THR A O 1
ATOM 1535 N N . VAL A 1 186 ? -17.294 -5.100 4.064 1.00 93.81 186 VAL A N 1
ATOM 1536 C CA . VAL A 1 186 ? -17.032 -5.861 5.294 1.00 93.81 186 VAL A CA 1
ATOM 1537 C C . VAL A 1 186 ? -17.243 -4.984 6.527 1.00 93.81 186 VAL A C 1
ATOM 1539 O O . VAL A 1 186 ? -17.937 -5.389 7.456 1.00 93.81 186 VAL A O 1
ATOM 1542 N N . ARG A 1 187 ? -16.712 -3.757 6.526 1.00 92.94 187 ARG A N 1
ATOM 1543 C CA . ARG A 1 187 ? -16.887 -2.788 7.616 1.00 92.94 187 ARG A CA 1
ATOM 1544 C C . ARG A 1 187 ? -18.361 -2.489 7.877 1.00 92.94 187 ARG A C 1
ATOM 1546 O O . ARG A 1 187 ? -18.765 -2.458 9.032 1.00 92.94 187 ARG A O 1
ATOM 1553 N N . GLN A 1 188 ? -19.161 -2.281 6.833 1.00 91.31 188 GLN A N 1
ATOM 1554 C CA . GLN A 1 188 ? -20.594 -1.995 6.960 1.00 91.31 188 GLN A CA 1
ATOM 1555 C C . GLN A 1 188 ? -21.374 -3.153 7.593 1.00 91.31 188 GLN A C 1
ATOM 1557 O O . GLN A 1 188 ? -22.318 -2.904 8.338 1.00 91.31 188 GLN A O 1
ATOM 1562 N N . ILE A 1 189 ? -20.968 -4.398 7.336 1.00 91.94 189 ILE A N 1
ATOM 1563 C CA . ILE A 1 189 ? -21.577 -5.586 7.946 1.00 91.94 189 ILE A CA 1
ATOM 1564 C C . ILE A 1 189 ? -21.086 -5.771 9.389 1.00 91.94 189 ILE A C 1
ATOM 1566 O O . ILE A 1 189 ? -21.886 -5.987 10.296 1.00 91.94 189 ILE A O 1
ATOM 1570 N N . LEU A 1 190 ? -19.774 -5.671 9.626 1.00 92.12 190 LEU A N 1
ATOM 1571 C CA . LEU A 1 190 ? -19.175 -5.972 10.929 1.00 92.12 190 LEU A CA 1
ATOM 1572 C C . LEU A 1 190 ? -19.382 -4.870 11.967 1.00 92.12 190 LEU A C 1
ATOM 1574 O O . LEU A 1 190 ? -19.621 -5.187 13.128 1.00 92.12 190 LEU A O 1
ATOM 1578 N N . ALA A 1 191 ? -19.314 -3.592 11.589 1.00 90.69 191 ALA A N 1
ATOM 1579 C CA . ALA A 1 191 ? -19.444 -2.478 12.528 1.00 90.69 191 ALA A CA 1
ATOM 1580 C C . ALA A 1 191 ? -20.716 -2.548 13.401 1.00 90.69 191 ALA A C 1
ATOM 1582 O O . ALA A 1 191 ? -20.579 -2.476 14.624 1.00 90.69 191 ALA A O 1
ATOM 1583 N N . PRO A 1 192 ? -21.937 -2.747 12.857 1.00 90.31 192 PRO A N 1
ATOM 1584 C CA . PRO A 1 192 ? -23.134 -2.857 13.691 1.00 90.31 192 PRO A CA 1
ATOM 1585 C C . PRO A 1 192 ? -23.145 -4.128 14.552 1.00 90.31 192 PRO A C 1
ATOM 1587 O O . PRO A 1 192 ? -23.669 -4.103 15.666 1.00 90.31 192 PRO A O 1
ATOM 1590 N N . LEU A 1 193 ? -22.563 -5.235 14.076 1.00 90.12 193 LEU A N 1
ATOM 1591 C CA . LEU A 1 193 ? -22.458 -6.475 14.852 1.00 90.12 193 LEU A CA 1
ATOM 1592 C C . LEU A 1 193 ? -21.521 -6.302 16.050 1.00 90.12 193 LEU A C 1
ATOM 1594 O O . LEU A 1 193 ? -21.889 -6.650 17.173 1.00 90.12 193 LEU A O 1
ATOM 1598 N N . LEU A 1 194 ? -20.351 -5.703 15.821 1.00 89.88 194 LEU A N 1
ATOM 1599 C CA . LEU A 1 194 ? -19.383 -5.378 16.864 1.00 89.88 194 LEU A CA 1
ATOM 1600 C C . LEU A 1 194 ? -19.970 -4.387 17.865 1.00 89.88 194 LEU A C 1
ATOM 1602 O O . LEU A 1 194 ? -19.891 -4.634 19.062 1.00 89.88 194 LEU A O 1
ATOM 1606 N N . ALA A 1 195 ? -20.630 -3.322 17.403 1.00 88.12 195 ALA A N 1
ATOM 1607 C CA . ALA A 1 195 ? -21.277 -2.355 18.287 1.00 88.12 195 ALA A CA 1
ATOM 1608 C C . ALA A 1 195 ? -22.313 -3.027 19.203 1.00 88.12 195 ALA A C 1
ATOM 1610 O O . ALA A 1 195 ? -22.295 -2.822 20.414 1.00 88.12 195 ALA A O 1
ATOM 1611 N N . ARG A 1 196 ? -23.171 -3.901 18.657 1.00 89.69 196 ARG A N 1
ATOM 1612 C CA . ARG A 1 196 ? -24.151 -4.660 19.453 1.00 89.69 196 ARG A CA 1
ATOM 1613 C C . ARG A 1 196 ? -23.492 -5.571 20.487 1.00 89.69 196 ARG A C 1
ATOM 1615 O O . ARG A 1 196 ? -24.009 -5.688 21.595 1.00 89.69 196 ARG A O 1
ATOM 1622 N N . GLN A 1 197 ? -22.385 -6.228 20.142 1.00 89.56 197 GLN A N 1
ATOM 1623 C CA . GLN A 1 197 ? -21.659 -7.087 21.080 1.00 89.56 197 GLN A CA 1
ATOM 1624 C C . GLN A 1 197 ? -20.945 -6.280 22.169 1.00 89.56 197 GLN A C 1
ATOM 1626 O O . GLN A 1 197 ? -21.045 -6.624 23.344 1.00 89.56 197 GLN A O 1
ATOM 1631 N N . LEU A 1 198 ? -20.279 -5.185 21.801 1.00 88.06 198 LEU A N 1
ATOM 1632 C CA . LEU A 1 198 ? -19.559 -4.317 22.732 1.00 88.06 198 LEU A CA 1
ATOM 1633 C C . LEU A 1 198 ? -20.509 -3.622 23.712 1.00 88.06 198 LEU A C 1
ATOM 1635 O O . LEU A 1 198 ? -20.232 -3.593 24.909 1.00 88.06 198 LEU A O 1
ATOM 1639 N N . LEU A 1 199 ? -21.669 -3.151 23.252 1.00 86.25 199 LEU A N 1
ATOM 1640 C CA . LEU A 1 199 ? -22.686 -2.548 24.123 1.00 86.25 199 LEU A CA 1
ATOM 1641 C C . LEU A 1 199 ? -23.286 -3.540 25.129 1.00 86.25 199 LEU A C 1
ATOM 1643 O O . LEU A 1 199 ? -23.711 -3.138 26.206 1.00 86.25 199 LEU A O 1
ATOM 1647 N N . ARG A 1 200 ? -23.307 -4.838 24.805 1.00 88.75 200 ARG A N 1
ATOM 1648 C CA . ARG A 1 200 ? -23.760 -5.904 25.717 1.00 88.75 200 ARG A CA 1
ATOM 1649 C C . ARG A 1 200 ? -22.659 -6.407 26.655 1.00 88.75 200 ARG A C 1
ATOM 1651 O O . ARG A 1 200 ? -22.924 -7.281 27.478 1.00 88.75 200 ARG A O 1
ATOM 1658 N N . SER A 1 201 ? -21.430 -5.909 26.520 1.00 88.38 201 SER A N 1
ATOM 1659 C CA . SER A 1 201 ? -20.314 -6.331 27.368 1.00 88.38 201 SER A CA 1
ATOM 1660 C C . SER A 1 201 ? -20.507 -5.859 28.819 1.00 88.38 201 SER A C 1
ATOM 1662 O O . SER A 1 201 ? -21.097 -4.798 29.048 1.00 88.38 201 SER A O 1
ATOM 1664 N N . PRO A 1 202 ? -20.027 -6.620 29.822 1.00 87.69 202 PRO A N 1
ATOM 1665 C CA . PRO A 1 202 ? -20.189 -6.247 31.225 1.00 87.69 202 PRO A CA 1
ATOM 1666 C C . PRO A 1 202 ? -19.481 -4.916 31.528 1.00 87.69 202 PRO A C 1
ATOM 1668 O O . PRO A 1 202 ? -18.432 -4.653 30.944 1.00 87.69 202 PRO A O 1
ATOM 1671 N N . PRO A 1 203 ? -19.958 -4.110 32.494 1.00 80.00 203 PRO A N 1
ATOM 1672 C CA . PRO A 1 203 ? -19.422 -2.771 32.779 1.00 80.00 203 PRO A CA 1
ATOM 1673 C C . PRO A 1 203 ? -17.939 -2.758 33.188 1.00 80.00 203 PRO A C 1
ATOM 1675 O O . PRO A 1 203 ? -17.256 -1.753 33.031 1.00 80.00 203 PRO A O 1
ATOM 1678 N N . LYS A 1 204 ? -17.407 -3.889 33.673 1.00 83.50 204 LYS A N 1
ATOM 1679 C CA . LYS A 1 204 ? -15.977 -4.055 33.990 1.00 83.50 204 LYS A CA 1
ATOM 1680 C C . LYS A 1 204 ? -15.096 -4.298 32.757 1.00 83.50 204 LYS A C 1
ATOM 1682 O O . LYS A 1 204 ? -13.875 -4.352 32.886 1.00 83.50 204 LYS A O 1
ATOM 1687 N N . ALA A 1 205 ? -15.686 -4.501 31.579 1.00 87.12 205 ALA A N 1
ATOM 1688 C CA . ALA A 1 205 ? -14.942 -4.732 30.353 1.00 87.12 205 ALA A CA 1
ATOM 1689 C C . ALA A 1 205 ? -14.131 -3.490 29.970 1.00 87.12 205 ALA A C 1
ATOM 1691 O O . ALA A 1 205 ? -14.570 -2.352 30.131 1.00 87.12 205 ALA A O 1
ATOM 1692 N N . PHE A 1 206 ? -12.954 -3.722 29.389 1.00 86.25 206 PHE A N 1
ATOM 1693 C CA . PHE A 1 206 ? -12.057 -2.659 28.938 1.00 86.25 206 PHE A CA 1
ATOM 1694 C C . PHE A 1 206 ? -12.730 -1.677 27.963 1.00 86.25 206 PHE A C 1
ATOM 1696 O O . PHE A 1 206 ? -12.439 -0.484 28.000 1.00 86.25 206 PHE A O 1
ATOM 1703 N N . TRP A 1 207 ? -13.689 -2.154 27.161 1.00 86.00 207 TRP A N 1
ATOM 1704 C CA . TRP A 1 207 ? -14.501 -1.326 26.266 1.00 86.00 207 TRP A CA 1
ATOM 1705 C C . TRP A 1 207 ? -15.154 -0.133 26.973 1.00 86.00 207 TRP A C 1
ATOM 1707 O O . TRP A 1 207 ? -15.082 0.978 26.461 1.00 86.00 207 TRP A O 1
ATOM 1717 N N . TRP A 1 208 ? -15.731 -0.320 28.162 1.00 87.19 208 TRP A N 1
ATOM 1718 C CA . TRP A 1 208 ? -16.415 0.768 28.866 1.00 87.19 208 TRP A CA 1
ATOM 1719 C C . TRP A 1 208 ? -15.459 1.866 29.327 1.00 87.19 208 TRP A C 1
ATOM 1721 O O . TRP A 1 208 ? -15.840 3.032 29.340 1.00 87.19 208 TRP A O 1
ATOM 1731 N N . ARG A 1 209 ? -14.197 1.521 29.616 1.00 87.50 209 ARG A N 1
ATOM 1732 C CA . ARG A 1 209 ? -13.148 2.509 29.910 1.00 87.50 209 ARG A CA 1
ATOM 1733 C C . ARG A 1 209 ? -12.814 3.348 28.680 1.00 87.50 209 ARG A C 1
ATOM 1735 O O . ARG A 1 209 ? -12.684 4.559 28.799 1.00 87.50 209 ARG A O 1
ATOM 1742 N N . ILE A 1 210 ? -12.709 2.712 27.511 1.00 85.44 210 ILE A N 1
ATOM 1743 C CA . ILE A 1 210 ? -12.504 3.421 26.239 1.00 85.44 210 ILE A CA 1
ATOM 1744 C C . ILE A 1 210 ? -13.710 4.314 25.942 1.00 85.44 210 ILE A C 1
ATOM 1746 O O . ILE A 1 210 ? -13.540 5.488 25.646 1.00 85.44 210 ILE A O 1
ATOM 1750 N N . ASN A 1 211 ? -14.924 3.774 26.050 1.00 85.12 211 ASN A N 1
ATOM 1751 C CA . ASN A 1 211 ? -16.152 4.501 25.749 1.00 85.12 211 ASN A CA 1
ATOM 1752 C C . ASN A 1 211 ? -16.334 5.730 26.654 1.00 85.12 211 ASN A C 1
ATOM 1754 O O . ASN A 1 211 ? -16.760 6.777 26.181 1.00 85.12 211 ASN A O 1
ATOM 1758 N N . ALA A 1 212 ? -15.985 5.614 27.939 1.00 86.50 212 ALA A N 1
ATOM 1759 C CA . ALA A 1 212 ? -15.992 6.739 28.868 1.00 86.50 212 ALA A CA 1
ATOM 1760 C C . ALA A 1 212 ? -14.937 7.796 28.506 1.00 86.50 212 ALA A C 1
ATOM 1762 O O . ALA A 1 212 ? -15.248 8.976 28.533 1.00 86.50 212 ALA A O 1
ATOM 1763 N N . ALA A 1 213 ? -13.723 7.389 28.123 1.00 83.62 213 ALA A N 1
ATOM 1764 C CA . ALA A 1 213 ? -12.680 8.327 27.705 1.00 83.62 213 ALA A CA 1
ATOM 1765 C C . ALA A 1 213 ? -13.035 9.068 26.403 1.00 83.62 213 ALA A C 1
ATOM 1767 O O . ALA A 1 213 ? -12.739 10.244 26.273 1.00 83.62 213 ALA A O 1
ATOM 1768 N N . VAL A 1 214 ? -13.680 8.391 25.447 1.00 79.25 214 VAL A N 1
ATOM 1769 C CA . VAL A 1 214 ? -14.056 8.996 24.159 1.00 79.25 214 VAL A CA 1
ATOM 1770 C C . VAL A 1 214 ? -15.241 9.951 24.302 1.00 79.25 214 VAL A C 1
ATOM 1772 O O . VAL A 1 214 ? -15.201 11.038 23.745 1.00 79.25 214 VAL A O 1
ATOM 1775 N N . ASN A 1 215 ? -16.292 9.556 25.028 1.00 77.94 215 ASN A N 1
ATOM 1776 C CA . ASN A 1 215 ? -17.495 10.389 25.150 1.00 77.94 215 ASN A CA 1
ATOM 1777 C C . ASN A 1 215 ? -17.414 11.402 26.302 1.00 77.94 215 ASN A C 1
ATOM 1779 O O . ASN A 1 215 ? -18.175 12.359 26.306 1.00 77.94 215 ASN A O 1
ATOM 1783 N N . GLY A 1 216 ? -16.531 11.193 27.283 1.00 67.00 216 GLY A N 1
ATOM 1784 C CA . GLY A 1 216 ? -16.356 12.106 28.415 1.00 67.00 216 GLY A CA 1
ATOM 1785 C C . GLY A 1 216 ? -15.723 13.445 28.028 1.00 67.00 216 GLY A C 1
ATOM 1786 O O . GLY A 1 216 ? -16.082 14.457 28.617 1.00 67.00 216 GLY A O 1
ATOM 1787 N N . ASP A 1 217 ? -14.852 13.464 27.012 1.00 57.75 217 ASP A N 1
ATOM 1788 C CA . ASP A 1 217 ? -14.249 14.699 26.484 1.00 57.75 217 ASP A CA 1
ATOM 1789 C C . ASP A 1 217 ? -15.270 15.573 25.720 1.00 57.75 217 ASP A C 1
ATOM 1791 O O . ASP A 1 217 ? -15.128 16.791 25.682 1.00 57.75 217 ASP A O 1
ATOM 1795 N N . GLU A 1 218 ? -16.334 14.996 25.138 1.00 55.09 218 GLU A N 1
ATOM 1796 C CA . GLU A 1 218 ? -17.337 15.775 24.383 1.00 55.09 218 GLU A CA 1
ATOM 1797 C C . GLU A 1 218 ? -18.267 16.623 25.272 1.00 55.09 218 GLU A C 1
ATOM 1799 O O . GLU A 1 218 ? -18.857 17.589 24.781 1.00 55.09 218 GLU A O 1
ATOM 1804 N N . ASP A 1 219 ? -18.433 16.270 26.551 1.00 51.94 219 ASP A N 1
ATOM 1805 C CA . ASP A 1 219 ? -19.320 16.992 27.475 1.00 51.94 219 ASP A CA 1
ATOM 1806 C C . ASP A 1 219 ? -18.644 18.213 28.127 1.00 51.94 219 ASP A C 1
ATOM 1808 O O . ASP A 1 219 ? -19.345 19.152 28.511 1.00 51.94 219 ASP A O 1
ATOM 1812 N N . ASP A 1 220 ? -17.309 18.239 28.205 1.00 50.22 220 ASP A N 1
ATOM 1813 C CA . ASP A 1 220 ? -16.538 19.376 28.739 1.00 50.22 220 ASP A CA 1
ATOM 1814 C C . ASP A 1 220 ? -16.450 20.517 27.698 1.00 50.22 220 ASP A C 1
ATOM 1816 O O . ASP A 1 220 ? -16.646 21.691 28.016 1.00 50.22 220 ASP A O 1
ATOM 1820 N N . ASP A 1 221 ? -16.317 20.168 26.411 1.00 51.03 221 ASP A N 1
ATOM 1821 C CA . ASP A 1 221 ? -16.299 21.119 25.285 1.00 51.03 221 ASP A CA 1
ATOM 1822 C C . ASP A 1 221 ? -17.673 21.766 24.990 1.00 51.03 221 ASP A C 1
ATOM 1824 O O . ASP A 1 221 ? -17.750 22.764 24.276 1.00 51.03 221 ASP A O 1
ATOM 1828 N N . ARG A 1 222 ? -18.782 21.229 25.524 1.00 47.16 222 ARG A N 1
ATOM 1829 C CA . ARG A 1 222 ? -20.141 21.798 25.359 1.00 47.16 222 ARG A CA 1
ATOM 1830 C C . ARG A 1 222 ? -20.542 22.786 26.458 1.00 47.16 222 ARG A C 1
ATOM 1832 O O . ARG A 1 222 ? -21.617 23.378 26.361 1.00 47.16 222 ARG A O 1
ATOM 1839 N N . GLN A 1 223 ? -19.723 22.942 27.498 1.00 43.28 223 GLN A N 1
ATOM 1840 C CA . GLN A 1 223 ? -19.989 23.833 28.637 1.00 43.28 223 GLN A CA 1
ATOM 1841 C C . GLN A 1 223 ? -19.196 25.152 28.591 1.00 43.28 223 GLN A C 1
ATOM 1843 O O . GLN A 1 223 ? -19.276 25.937 29.537 1.00 43.28 223 GLN A O 1
ATOM 1848 N N . THR A 1 224 ? -18.477 25.426 27.497 1.00 37.16 224 THR A N 1
ATOM 1849 C CA . THR A 1 224 ? -17.792 26.707 27.227 1.00 37.16 224 THR A CA 1
ATOM 1850 C C . THR A 1 224 ? -18.399 27.437 26.038 1.00 37.16 224 THR A C 1
ATOM 1852 O O . THR A 1 224 ? -18.370 28.690 26.067 1.00 37.16 224 THR A O 1
#